Protein AF-0000000074579016 (afdb_homodimer)

Radius of gyration: 21.43 Å; Cα contacts (8 Å, |Δi|>4): 458; chains: 2; bounding box: 44×69×45 Å

Nearest PDB structures (foldseek):
  2hsb-assembly1_A  TM=8.481E-01  e=2.354E-04  Archaeoglobus fulgidus
  3o43-assembly1_A  TM=3.898E-01  e=3.378E+00  synthetic construct
  7o3n-assembly1_B  TM=2.120E-01  e=5.532E+00  Escherichia coli
  2hsb-assembly1_A  TM=8.472E-01  e=2.049E-04  Archaeoglobus fulgidus
  3o43-assembly1_A  TM=3.894E-01  e=4.272E+00  synthetic construct

Foldseek 3Di:
DDDLVCCLQDVVVLVVVLVVCVVVVQKDFAQCLLVCLVVLLVQLVVLLVVLVVVVVVVDQLLVSLLSLLSSLQSLLQSVSSNVRMGGNDLNSSLSVLSVPFAQSPPDPVPHDDPLQGCDSVNSVLNVVSVVSNVCSVDPPPDDDHSVNSVVSSVSSVSSSVSSVVNSVD/DDDLVCCLQDVVVLVVVLVVCVVVVQKDFAQCLLVCLVVLLVQLVVLLVVLVVVVVVPDQLLVSLLSLLSSLQSLLQSVSSNVRMGGNDLNSSLSVLSVPFAQSPPDPVPHDDPLQGCDSVNSVLNVVSVVSNVCSVDPPPDDDHSVNSVVSSVSSVSSSVSSVVNSVD

Structure (mmCIF, N/CA/C/O backbone):
data_AF-0000000074579016-model_v1
#
loop_
_entity.id
_entity.type
_entity.pdbx_description
1 polymer 'HEPN domain-containing protein'
#
loop_
_atom_site.group_PDB
_atom_site.id
_atom_site.type_symbol
_atom_site.label_atom_id
_atom_site.label_alt_id
_atom_site.label_comp_id
_atom_site.label_asym_id
_atom_site.label_entity_id
_atom_site.label_seq_id
_atom_site.pdbx_PDB_ins_code
_atom_site.Cartn_x
_atom_site.Cartn_y
_atom_site.Cartn_z
_atom_site.occupancy
_atom_site.B_iso_or_equiv
_atom_site.auth_seq_id
_atom_site.auth_comp_id
_atom_site.auth_asym_id
_atom_site.auth_atom_id
_atom_site.pdbx_PDB_model_num
ATOM 1 N N . MET A 1 1 ? 5.43 -0.173 -15.016 1 78.81 1 MET A N 1
ATOM 2 C CA . MET A 1 1 ? 4.676 -1.423 -14.945 1 78.81 1 MET A CA 1
ATOM 3 C C . MET A 1 1 ? 5.484 -2.578 -15.531 1 78.81 1 MET A C 1
ATOM 5 O O . MET A 1 1 ? 6.211 -2.4 -16.5 1 78.81 1 MET A O 1
ATOM 9 N N . LEU A 1 2 ? 5.402 -3.668 -14.805 1 87.81 2 LEU A N 1
ATOM 10 C CA . LEU A 1 2 ? 6.133 -4.855 -15.234 1 87.81 2 LEU A CA 1
ATOM 11 C C . LEU A 1 2 ? 5.656 -5.316 -16.609 1 87.81 2 LEU A C 1
ATOM 13 O O . LEU A 1 2 ? 4.453 -5.457 -16.844 1 87.81 2 LEU A O 1
ATOM 17 N N . ASN A 1 3 ? 6.555 -5.457 -17.531 1 91.88 3 ASN A N 1
ATOM 18 C CA . ASN A 1 3 ? 6.219 -5.938 -18.859 1 91.88 3 ASN A CA 1
ATOM 19 C C . ASN A 1 3 ? 6.117 -7.461 -18.906 1 91.88 3 ASN A C 1
ATOM 21 O O . ASN A 1 3 ? 7.09 -8.148 -19.219 1 91.88 3 ASN A O 1
ATOM 25 N N . VAL A 1 4 ? 4.988 -7.977 -18.812 1 95 4 VAL A N 1
ATOM 26 C CA . VAL A 1 4 ? 4.746 -9.406 -18.688 1 95 4 VAL A CA 1
ATOM 27 C C . VAL A 1 4 ? 5.133 -10.117 -19.984 1 95 4 VAL A C 1
ATOM 29 O O . VAL A 1 4 ? 5.824 -11.133 -19.969 1 95 4 VAL A O 1
ATOM 32 N N . GLU A 1 5 ? 4.684 -9.539 -21.125 1 94.69 5 GLU A N 1
ATOM 33 C CA . GLU A 1 5 ? 4.93 -10.156 -22.422 1 94.69 5 GLU A CA 1
ATOM 34 C C . GLU A 1 5 ? 6.418 -10.414 -22.641 1 94.69 5 GLU A C 1
ATOM 36 O O . GLU A 1 5 ? 6.805 -11.492 -23.094 1 94.69 5 GLU A O 1
ATOM 41 N N . GLU A 1 6 ? 7.203 -9.531 -22.297 1 95.44 6 GLU A N 1
ATOM 42 C CA . GLU A 1 6 ? 8.648 -9.633 -22.5 1 95.44 6 GLU A CA 1
ATOM 43 C C . GLU A 1 6 ? 9.242 -10.758 -21.656 1 95.44 6 GLU A C 1
ATOM 45 O O . GLU A 1 6 ? 10.125 -11.484 -22.125 1 95.44 6 GLU A O 1
ATOM 50 N N . TYR A 1 7 ? 8.75 -10.938 -20.516 1 96.25 7 TYR A N 1
ATOM 51 C CA . TYR A 1 7 ? 9.336 -11.922 -19.609 1 96.25 7 TYR A CA 1
ATOM 52 C C . TYR A 1 7 ? 8.852 -13.328 -19.938 1 96.25 7 TYR A C 1
ATOM 54 O O . TYR A 1 7 ? 9.469 -14.32 -19.547 1 96.25 7 TYR A O 1
ATOM 62 N N . PHE A 1 8 ? 7.758 -13.438 -20.656 1 95 8 PHE A N 1
ATOM 63 C CA . PHE A 1 8 ? 7.293 -14.742 -21.109 1 95 8 PHE A CA 1
ATOM 64 C C . PHE A 1 8 ? 8.008 -15.148 -22.406 1 95 8 PHE A C 1
ATOM 66 O O . PHE A 1 8 ? 8.07 -16.328 -22.734 1 95 8 PHE A O 1
ATOM 73 N N . LYS A 1 9 ? 8.609 -14.195 -23.094 1 94.38 9 LYS A N 1
ATOM 74 C CA . LYS A 1 9 ? 9.18 -14.484 -24.406 1 94.38 9 LYS A CA 1
ATOM 75 C C . LYS A 1 9 ? 10.703 -14.539 -24.344 1 94.38 9 LYS A C 1
ATOM 77 O O . LYS A 1 9 ? 11.344 -15.148 -25.219 1 94.38 9 LYS A O 1
ATOM 82 N N . ASN A 1 10 ? 11.266 -13.867 -23.438 1 95.62 10 ASN A N 1
ATOM 83 C CA . ASN A 1 10 ? 12.711 -13.703 -23.375 1 95.62 10 ASN A CA 1
ATOM 84 C C . ASN A 1 10 ? 13.297 -14.281 -22.094 1 95.62 10 ASN A C 1
ATOM 86 O O . ASN A 1 10 ? 13.391 -13.586 -21.078 1 95.62 10 ASN A O 1
ATOM 90 N N . LYS A 1 11 ? 13.875 -15.406 -22.281 1 95.06 11 LYS A N 1
ATOM 91 C CA . LYS A 1 11 ? 14.406 -16.125 -21.125 1 95.06 11 LYS A CA 1
ATOM 92 C C . LYS A 1 11 ? 15.57 -15.359 -20.484 1 95.06 11 LYS A C 1
ATOM 94 O O . LYS A 1 11 ? 15.688 -15.305 -19.266 1 95.06 11 LYS A O 1
ATOM 99 N N . GLU A 1 12 ? 16.375 -14.82 -21.234 1 96.31 12 GLU A N 1
ATOM 100 C CA . GLU A 1 12 ? 17.531 -14.086 -20.734 1 96.31 12 GLU A CA 1
ATOM 101 C C . GLU A 1 12 ? 17.109 -12.875 -19.906 1 96.31 12 GLU A C 1
ATOM 103 O O . GLU A 1 12 ? 17.688 -12.586 -18.875 1 96.31 12 GLU A O 1
ATOM 108 N N . LYS A 1 13 ? 16.141 -12.25 -20.422 1 96.88 13 LYS A N 1
ATOM 109 C CA . LYS A 1 13 ? 15.609 -11.102 -19.688 1 96.88 13 LYS A CA 1
ATOM 110 C C . LYS A 1 13 ? 15.008 -11.531 -18.359 1 96.88 13 LYS A C 1
ATOM 112 O O . LYS A 1 13 ? 15.203 -10.867 -17.328 1 96.88 13 LYS A O 1
ATOM 117 N N . LEU A 1 14 ? 14.25 -12.57 -18.391 1 97.44 14 LEU A N 1
ATOM 118 C CA . LEU A 1 14 ? 13.656 -13.109 -17.172 1 97.44 14 LEU A CA 1
ATOM 119 C C . LEU A 1 14 ? 14.734 -13.461 -16.156 1 97.44 14 LEU A C 1
ATOM 121 O O . LEU A 1 14 ? 14.625 -13.086 -14.977 1 97.44 14 LEU A O 1
ATOM 125 N N . GLU A 1 15 ? 15.789 -14.133 -16.594 1 97.38 15 GLU A N 1
ATOM 126 C CA . GLU A 1 15 ? 16.891 -14.516 -15.719 1 97.38 15 GLU A CA 1
ATOM 127 C C . GLU A 1 15 ? 17.594 -13.297 -15.148 1 97.38 15 GLU A C 1
ATOM 129 O O . GLU A 1 15 ? 17.984 -13.281 -13.977 1 97.38 15 GLU A O 1
ATOM 134 N N . GLY A 1 16 ? 17.75 -12.367 -16 1 98.06 16 GLY A N 1
ATOM 135 C CA . GLY A 1 16 ? 18.359 -11.133 -15.539 1 98.06 16 GLY A CA 1
ATOM 136 C C . GLY A 1 16 ? 17.547 -10.438 -14.453 1 98.06 16 GLY A C 1
ATOM 137 O O . GLY A 1 16 ? 18.109 -9.977 -13.461 1 98.06 16 GLY A O 1
ATOM 138 N N . ALA A 1 17 ? 16.25 -10.328 -14.672 1 97.88 17 ALA A N 1
ATOM 139 C CA . ALA A 1 17 ? 15.367 -9.719 -13.68 1 97.88 17 ALA A CA 1
ATOM 140 C C . ALA A 1 17 ? 15.391 -10.5 -12.367 1 97.88 17 ALA A C 1
ATOM 142 O O . ALA A 1 17 ? 15.438 -9.906 -11.289 1 97.88 17 ALA A O 1
ATOM 143 N N . TYR A 1 18 ? 15.359 -11.789 -12.508 1 98.06 18 TYR A N 1
ATOM 144 C CA . TYR A 1 18 ? 15.422 -12.641 -11.328 1 98.06 18 TYR A CA 1
ATOM 145 C C . TYR A 1 18 ? 16.719 -12.406 -10.555 1 98.06 18 TYR A C 1
ATOM 147 O O . TYR A 1 18 ? 16.688 -12.25 -9.328 1 98.06 18 TYR A O 1
ATOM 155 N N . ASP A 1 19 ? 17.797 -12.359 -11.203 1 98.38 19 ASP A N 1
ATOM 156 C CA . ASP A 1 19 ? 19.094 -12.141 -10.594 1 98.38 19 ASP A CA 1
ATOM 157 C C . ASP A 1 19 ? 19.156 -10.773 -9.906 1 98.38 19 ASP A C 1
ATOM 159 O O . ASP A 1 19 ? 19.734 -10.641 -8.82 1 98.38 19 ASP A O 1
ATOM 163 N N . PHE A 1 20 ? 18.609 -9.859 -10.57 1 98.38 20 PHE A N 1
ATOM 164 C CA . PHE A 1 20 ? 18.578 -8.516 -10 1 98.38 20 PHE A CA 1
ATOM 165 C C . PHE A 1 20 ? 17.859 -8.523 -8.656 1 98.38 20 PHE A C 1
ATOM 167 O O . PHE A 1 20 ? 18.359 -7.992 -7.672 1 98.38 20 PHE A O 1
ATOM 174 N N . HIS A 1 21 ? 16.672 -9.148 -8.594 1 98.31 21 HIS A N 1
ATOM 175 C CA . HIS A 1 21 ? 15.875 -9.141 -7.375 1 98.31 21 HIS A CA 1
ATOM 176 C C . HIS A 1 21 ? 16.516 -10 -6.289 1 98.31 21 HIS A C 1
ATOM 178 O O . HIS A 1 21 ? 16.359 -9.719 -5.098 1 98.31 21 HIS A O 1
ATOM 184 N N . THR A 1 22 ? 17.266 -10.992 -6.711 1 98.12 22 THR A N 1
ATOM 185 C CA . THR A 1 22 ? 18.016 -11.789 -5.746 1 98.12 22 THR A CA 1
ATOM 186 C C . THR A 1 22 ? 19.188 -10.984 -5.176 1 98.12 22 THR A C 1
ATOM 188 O O . THR A 1 22 ? 19.422 -11 -3.969 1 98.12 22 THR A O 1
ATOM 191 N N . TYR A 1 23 ? 19.812 -10.258 -6.055 1 98.12 23 TYR A N 1
ATOM 192 C CA . TYR A 1 23 ? 20.938 -9.422 -5.652 1 98.12 23 TYR A CA 1
ATOM 193 C C . TYR A 1 23 ? 20.484 -8.328 -4.688 1 98.12 23 TYR A C 1
ATOM 195 O O . TYR A 1 23 ? 21.156 -8.062 -3.688 1 98.12 23 TYR A O 1
ATOM 203 N N . LYS A 1 24 ? 19.312 -7.773 -4.934 1 97.75 24 LYS A N 1
ATOM 204 C CA . LYS A 1 24 ? 18.781 -6.68 -4.125 1 97.75 24 LYS A CA 1
ATOM 205 C C . LYS A 1 24 ? 18.094 -7.203 -2.867 1 97.75 24 LYS A C 1
ATOM 207 O O . LYS A 1 24 ? 17.531 -6.43 -2.094 1 97.75 24 LYS A O 1
ATOM 212 N N . LYS A 1 25 ? 17.984 -8.516 -2.723 1 97.75 25 LYS A N 1
ATOM 213 C CA . LYS A 1 25 ? 17.406 -9.203 -1.575 1 97.75 25 LYS A CA 1
ATOM 214 C C . LYS A 1 25 ? 15.891 -9 -1.535 1 97.75 25 LYS A C 1
ATOM 216 O O . LYS A 1 25 ? 15.273 -9.086 -0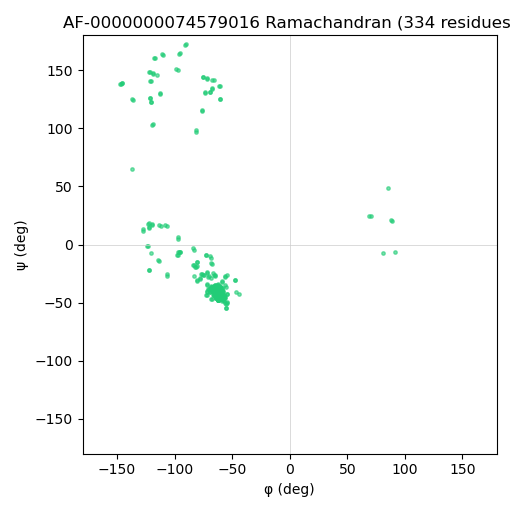.471 1 97.75 25 LYS A O 1
ATOM 221 N N . ASN A 1 26 ? 15.336 -8.727 -2.684 1 98.25 26 ASN A N 1
ATOM 222 C CA . ASN A 1 26 ? 13.883 -8.727 -2.816 1 98.25 26 ASN A CA 1
ATOM 223 C C . ASN A 1 26 ? 13.32 -10.141 -2.832 1 98.25 26 ASN A C 1
ATOM 225 O O . ASN A 1 26 ? 12.148 -10.359 -2.529 1 98.25 26 ASN A O 1
ATOM 229 N N . LEU A 1 27 ? 14.18 -11.07 -3.27 1 98.38 27 LEU A N 1
ATOM 230 C CA . LEU A 1 27 ? 13.93 -12.508 -3.236 1 98.38 27 LEU A CA 1
ATOM 231 C C . LEU A 1 27 ? 15 -13.227 -2.432 1 98.38 27 LEU A C 1
ATOM 233 O O . LEU A 1 27 ? 16.203 -13.078 -2.707 1 98.38 27 LEU A O 1
ATOM 237 N N . GLU A 1 28 ? 14.57 -13.977 -1.487 1 98.38 28 GLU A N 1
ATOM 238 C CA . GLU A 1 28 ? 15.547 -14.648 -0.639 1 98.38 28 GLU A CA 1
ATOM 239 C C . GLU A 1 28 ? 15.047 -16.016 -0.19 1 98.38 28 GLU A C 1
ATOM 241 O O . GLU A 1 28 ? 13.867 -16.172 0.129 1 98.38 28 GLU A O 1
ATOM 246 N N . LYS A 1 29 ? 15.977 -16.984 -0.203 1 97.88 29 LYS A N 1
ATOM 247 C CA . LYS A 1 29 ? 15.656 -18.25 0.445 1 97.88 29 LYS A CA 1
ATOM 248 C C . LYS A 1 29 ? 15.523 -18.094 1.955 1 97.88 29 LYS A C 1
ATOM 250 O O . LYS A 1 29 ? 16.312 -17.359 2.572 1 97.88 29 LYS A O 1
ATOM 255 N N . GLU A 1 30 ? 14.555 -18.641 2.438 1 97.38 30 GLU A N 1
ATOM 256 C CA . GLU A 1 30 ? 14.289 -18.5 3.867 1 97.38 30 GLU A CA 1
ATOM 257 C C . GLU A 1 30 ? 13.875 -19.844 4.473 1 97.38 30 GLU A C 1
ATOM 259 O O . GLU A 1 30 ? 12.93 -20.484 4 1 97.38 30 GLU A O 1
ATOM 264 N N . ARG A 1 31 ? 14.531 -20.359 5.531 1 95 31 ARG A N 1
ATOM 265 C CA . ARG A 1 31 ? 14.438 -21.703 6.117 1 95 31 ARG A CA 1
ATOM 266 C C . ARG A 1 31 ? 13 -22.031 6.504 1 95 31 ARG A C 1
ATOM 268 O O . ARG A 1 31 ? 12.555 -23.172 6.344 1 95 31 ARG A O 1
ATOM 275 N N . HIS A 1 32 ? 12.266 -21.031 6.945 1 96.5 32 HIS A N 1
ATOM 276 C CA . HIS A 1 32 ? 10.922 -21.297 7.438 1 96.5 32 HIS A CA 1
ATOM 277 C C . HIS A 1 32 ? 9.867 -20.781 6.461 1 96.5 32 HIS A C 1
ATOM 279 O O . HIS A 1 32 ? 8.703 -20.609 6.828 1 96.5 32 HIS A O 1
ATOM 285 N N . ALA A 1 33 ? 10.273 -20.516 5.273 1 97.5 33 ALA A N 1
ATOM 286 C CA . ALA A 1 33 ? 9.359 -19.938 4.289 1 97.5 33 ALA A CA 1
ATOM 287 C C . ALA A 1 33 ? 8.172 -20.859 4.031 1 97.5 33 ALA A C 1
ATOM 289 O O . ALA A 1 33 ? 7.035 -20.391 3.91 1 97.5 33 ALA A O 1
ATOM 290 N N . LYS A 1 34 ? 8.367 -22.141 3.977 1 97.69 34 LYS A N 1
ATOM 291 C CA . LYS A 1 34 ? 7.328 -23.094 3.617 1 97.69 34 LYS A CA 1
ATOM 292 C C . LYS A 1 34 ? 6.211 -23.109 4.66 1 97.69 34 LYS A C 1
ATOM 294 O O . LYS A 1 34 ? 5.07 -23.453 4.352 1 97.69 34 LYS A O 1
ATOM 299 N N . SER A 1 35 ? 6.566 -22.75 5.867 1 97.19 35 SER A N 1
ATOM 300 C CA . SER A 1 35 ? 5.566 -22.703 6.926 1 97.19 35 SER A CA 1
ATOM 301 C C . SER A 1 35 ? 4.574 -21.562 6.695 1 97.19 35 SER A C 1
ATOM 303 O O . SER A 1 35 ? 3.514 -21.531 7.324 1 97.19 35 SER A O 1
ATOM 305 N N . LEU A 1 36 ? 4.832 -20.656 5.742 1 98.06 36 LEU A N 1
ATOM 306 C CA . LEU A 1 36 ? 4.008 -19.469 5.496 1 98.06 36 LEU A CA 1
ATOM 307 C C . LEU A 1 36 ? 3.023 -19.719 4.359 1 98.06 36 LEU A C 1
ATOM 309 O O . LEU A 1 36 ? 2.158 -18.891 4.086 1 98.06 36 LEU A O 1
ATOM 313 N N . VAL A 1 37 ? 3.115 -20.844 3.697 1 98.69 37 VAL A N 1
ATOM 314 C CA . VAL A 1 37 ? 2.305 -21.125 2.518 1 98.69 37 VAL A CA 1
ATOM 315 C C . VAL A 1 37 ? 0.825 -20.969 2.859 1 98.69 37 VAL A C 1
ATOM 317 O O . VAL A 1 37 ? 0.13 -20.141 2.26 1 98.69 37 VAL A O 1
ATOM 320 N N . TYR A 1 38 ? 0.38 -21.656 3.852 1 98.38 38 TYR A N 1
ATOM 321 C CA . TYR A 1 38 ? -1.043 -21.641 4.172 1 98.38 38 TYR A CA 1
ATOM 322 C C . TYR A 1 38 ? -1.424 -20.359 4.902 1 98.38 38 TYR A C 1
ATOM 324 O O . TYR A 1 38 ? -2.561 -19.891 4.801 1 98.38 38 TYR A O 1
ATOM 332 N N . ALA A 1 39 ? -0.463 -19.781 5.656 1 98.31 39 ALA A N 1
ATOM 333 C CA . ALA A 1 39 ? -0.721 -18.469 6.266 1 98.31 39 ALA A CA 1
ATOM 334 C C . ALA A 1 39 ? -1.021 -17.422 5.203 1 98.31 39 ALA A C 1
ATOM 336 O O . ALA A 1 39 ? -1.954 -16.625 5.352 1 98.31 39 ALA A O 1
ATOM 337 N N . HIS A 1 40 ? -0.269 -17.453 4.105 1 98.75 40 HIS A N 1
ATOM 338 C CA . HIS A 1 40 ? -0.507 -16.531 3.006 1 98.75 40 HIS A CA 1
ATOM 339 C C . HIS A 1 40 ? -1.816 -16.844 2.291 1 98.75 40 HIS A C 1
ATOM 341 O O . HIS A 1 40 ? -2.559 -15.938 1.913 1 98.75 40 HIS A O 1
ATOM 347 N N . LEU A 1 41 ? -2.078 -18.109 2.096 1 98.69 41 LEU A N 1
ATOM 348 C CA . LEU A 1 41 ? -3.336 -18.484 1.462 1 98.69 41 LEU A CA 1
ATOM 349 C C . LEU A 1 41 ? -4.523 -18.047 2.307 1 98.69 41 LEU A C 1
ATOM 351 O O . LEU A 1 41 ? -5.52 -17.547 1.774 1 98.69 41 LEU A O 1
ATOM 355 N N . ASP A 1 42 ? -4.43 -18.219 3.609 1 98.38 42 ASP A N 1
ATOM 356 C CA . ASP A 1 42 ? -5.484 -17.781 4.52 1 98.38 42 ASP A CA 1
ATOM 357 C C . ASP A 1 42 ? -5.676 -16.266 4.457 1 98.38 42 ASP A C 1
ATOM 359 O O . ASP A 1 42 ? -6.805 -15.773 4.504 1 98.38 42 ASP A O 1
ATOM 363 N N . LYS A 1 43 ? -4.574 -15.562 4.398 1 98.25 43 LYS A N 1
ATOM 364 C CA . LYS A 1 43 ? -4.66 -14.109 4.277 1 98.25 43 LYS A CA 1
ATOM 365 C C . LYS A 1 43 ? -5.32 -13.703 2.963 1 98.25 43 LYS A C 1
ATOM 367 O O . LYS A 1 43 ? -6.07 -12.727 2.914 1 98.25 43 LYS A O 1
ATOM 372 N N . ALA A 1 44 ? -4.996 -14.414 1.883 1 98.81 44 ALA A N 1
ATOM 373 C CA . ALA A 1 44 ? -5.656 -14.164 0.604 1 98.81 44 ALA A CA 1
ATOM 374 C C . ALA A 1 44 ? -7.168 -14.336 0.726 1 98.81 44 ALA A C 1
ATOM 376 O O . ALA A 1 44 ? -7.934 -13.484 0.272 1 98.81 44 ALA A O 1
ATOM 377 N N . LYS A 1 45 ? -7.605 -15.391 1.389 1 98.62 45 LYS A N 1
ATOM 378 C CA . LYS A 1 45 ? -9.023 -15.672 1.577 1 98.62 45 LYS A CA 1
ATOM 379 C C . LYS A 1 45 ? -9.664 -14.648 2.51 1 98.62 45 LYS A C 1
ATOM 381 O O . LYS A 1 45 ? -10.812 -14.242 2.303 1 98.62 45 LYS A O 1
ATOM 386 N N . HIS A 1 46 ? -8.922 -14.258 3.521 1 97.81 46 HIS A N 1
ATOM 387 C CA . HIS A 1 46 ? -9.352 -13.188 4.41 1 97.81 46 HIS A CA 1
ATOM 388 C C . HIS A 1 46 ? -9.656 -11.914 3.629 1 97.81 46 HIS A C 1
ATOM 390 O O . HIS A 1 46 ? -10.68 -11.266 3.854 1 97.81 46 HIS A O 1
ATOM 396 N N . ASN A 1 47 ? -8.773 -11.57 2.707 1 98.44 47 ASN A N 1
ATOM 397 C CA . ASN A 1 47 ? -8.945 -10.352 1.914 1 98.44 47 ASN A CA 1
ATOM 398 C C . ASN A 1 47 ? -10.125 -10.477 0.958 1 98.44 47 ASN A C 1
ATOM 400 O O . ASN A 1 47 ? -10.859 -9.508 0.741 1 98.44 47 ASN A O 1
ATOM 404 N N . LEU A 1 48 ? -10.359 -11.656 0.407 1 98.62 48 LEU A N 1
ATOM 405 C CA . LEU A 1 48 ? -11.539 -11.867 -0.431 1 98.62 48 LEU A CA 1
ATOM 406 C C . LEU A 1 48 ? -12.82 -11.711 0.38 1 98.62 48 LEU A C 1
ATOM 408 O O . LEU A 1 48 ? -13.797 -11.141 -0.104 1 98.62 48 LEU A O 1
ATOM 412 N N . ALA A 1 49 ? -12.82 -12.227 1.579 1 97.62 49 ALA A N 1
ATOM 413 C CA . ALA A 1 49 ? -13.984 -12.102 2.457 1 97.62 49 ALA A CA 1
ATOM 414 C C . ALA A 1 49 ? -14.258 -10.633 2.795 1 97.62 49 ALA A C 1
ATOM 416 O O . ALA A 1 49 ? -15.406 -10.203 2.822 1 97.62 49 ALA A O 1
ATOM 417 N N . PHE A 1 50 ? -13.203 -9.945 3.062 1 97 50 PHE A N 1
ATOM 418 C CA . PHE A 1 50 ? -13.328 -8.508 3.289 1 97 50 PHE A CA 1
ATOM 419 C C . PHE A 1 50 ? -13.992 -7.828 2.102 1 97 50 PHE A C 1
ATOM 421 O O . PHE A 1 50 ? -14.93 -7.039 2.275 1 97 50 PHE A O 1
ATOM 428 N N . VAL A 1 51 ? -13.508 -8.078 0.899 1 97.56 51 VAL A N 1
ATOM 429 C CA . VAL A 1 51 ? -14.039 -7.43 -0.297 1 97.56 51 VAL A CA 1
ATOM 430 C C . VAL A 1 51 ? -15.516 -7.789 -0.468 1 97.56 51 VAL A C 1
ATOM 432 O O . VAL A 1 51 ? -16.328 -6.934 -0.825 1 97.56 51 VAL A O 1
ATOM 435 N N . ASN A 1 52 ? -15.867 -9.055 -0.209 1 96.25 52 ASN A N 1
ATOM 436 C CA . ASN A 1 52 ? -17.266 -9.469 -0.285 1 96.25 52 ASN A CA 1
ATOM 437 C C . ASN A 1 52 ? -18.141 -8.641 0.642 1 96.25 52 ASN A C 1
ATOM 439 O O . ASN A 1 52 ? -19.234 -8.211 0.25 1 96.25 52 ASN A O 1
ATOM 443 N N . GLN A 1 53 ? -17.672 -8.438 1.801 1 95.06 53 GLN A N 1
ATOM 444 C CA . GLN A 1 53 ? -18.406 -7.617 2.76 1 95.06 53 GLN A CA 1
ATOM 445 C C . GLN A 1 53 ? -18.5 -6.172 2.285 1 95.06 53 GLN A C 1
ATOM 447 O O . GLN A 1 53 ? -19.547 -5.543 2.4 1 95.06 53 GLN A O 1
ATOM 452 N N . ASN A 1 54 ? -17.422 -5.652 1.786 1 95.06 54 ASN A N 1
ATOM 453 C CA . ASN A 1 54 ? -17.359 -4.254 1.366 1 95.06 54 ASN A CA 1
ATOM 454 C C . ASN A 1 54 ? -18.297 -3.988 0.186 1 95.06 54 ASN A C 1
ATOM 456 O O . ASN A 1 54 ? -18.938 -2.941 0.122 1 95.06 54 ASN A O 1
ATOM 460 N N . ILE A 1 55 ? -18.344 -4.879 -0.732 1 93.75 55 ILE A N 1
ATOM 461 C CA . ILE A 1 55 ? -19.219 -4.746 -1.899 1 93.75 55 ILE A CA 1
ATOM 462 C C . ILE A 1 55 ? -20.672 -4.684 -1.456 1 93.75 55 ILE A C 1
ATOM 464 O O . ILE A 1 55 ? -21.469 -3.906 -2.002 1 93.75 55 ILE A O 1
ATOM 468 N N . LYS A 1 56 ? -21.062 -5.406 -0.511 1 89.62 56 LYS A N 1
ATOM 469 C CA . LYS A 1 56 ? -22.422 -5.465 -0.02 1 89.62 56 LYS A CA 1
ATOM 470 C C . LYS A 1 56 ? -22.859 -4.133 0.594 1 89.62 56 LYS A C 1
ATOM 472 O O . LYS A 1 56 ? -24.031 -3.775 0.556 1 89.62 56 LYS A O 1
ATOM 477 N N . SER A 1 57 ? -21.891 -3.449 1.049 1 85 57 SER A N 1
ATOM 478 C CA . SER A 1 57 ? -22.203 -2.158 1.658 1 85 57 SER A CA 1
ATOM 479 C C . SER A 1 57 ? -22.406 -1.083 0.598 1 85 57 SER A C 1
ATOM 481 O O . SER A 1 57 ? -23.016 -0.041 0.874 1 85 57 SER A O 1
ATOM 483 N N . GLY A 1 58 ? -21.922 -1.36 -0.595 1 78.06 58 GLY A N 1
ATOM 484 C CA . GLY A 1 58 ? -22.234 -0.57 -1.772 1 78.06 58 GLY A CA 1
ATOM 485 C C . GLY A 1 58 ? -21.406 0.694 -1.889 1 78.06 58 GLY A C 1
ATOM 486 O O . GLY A 1 58 ? -21.547 1.446 -2.855 1 78.06 58 GLY A O 1
ATOM 487 N N . ASN A 1 59 ? -20.656 0.995 -0.896 1 85.31 59 ASN A N 1
ATOM 488 C CA . ASN A 1 59 ? -19.844 2.201 -0.905 1 85.31 59 ASN A CA 1
ATOM 489 C C . ASN A 1 59 ? -18.344 1.865 -0.893 1 85.31 59 ASN A C 1
ATOM 491 O O . ASN A 1 59 ? -17.969 0.694 -0.816 1 85.31 59 ASN A O 1
ATOM 495 N N . PHE A 1 60 ? -17.422 2.621 -1.543 1 94.94 60 PHE A N 1
ATOM 496 C CA . PHE A 1 60 ? -15.977 2.625 -1.412 1 94.94 60 PHE A CA 1
ATOM 497 C C . PHE A 1 60 ? -15.352 1.551 -2.293 1 94.94 60 PHE A C 1
ATOM 499 O O . PHE A 1 60 ? -14.555 0.74 -1.82 1 94.94 60 PHE A O 1
ATOM 506 N N . GLN A 1 61 ? -15.719 1.469 -3.523 1 96.25 61 GLN A N 1
ATOM 507 C CA . GLN A 1 61 ? -15.25 0.5 -4.508 1 96.25 61 GLN A CA 1
ATOM 508 C C . GLN A 1 61 ? -13.727 0.516 -4.613 1 96.25 61 GLN A C 1
ATOM 510 O O . GLN A 1 61 ? -13.109 -0.506 -4.922 1 96.25 61 GLN A O 1
ATOM 515 N N . ASP A 1 62 ? -13.172 1.646 -4.289 1 97.31 62 ASP A N 1
ATOM 516 C CA . ASP A 1 62 ? -11.719 1.751 -4.324 1 97.31 62 ASP A CA 1
ATOM 517 C C . ASP A 1 62 ? -11.07 0.772 -3.344 1 97.31 62 ASP A C 1
ATOM 519 O O . ASP A 1 62 ? -10.117 0.079 -3.688 1 97.31 62 ASP A O 1
ATOM 523 N N . TRP A 1 63 ? -11.703 0.634 -2.207 1 97.62 63 TRP A N 1
ATOM 524 C CA . TRP A 1 63 ? -11.117 -0.235 -1.19 1 97.62 63 TRP A CA 1
ATOM 525 C C . TRP A 1 63 ? -11.352 -1.703 -1.527 1 97.62 63 TRP A C 1
ATOM 527 O O . TRP A 1 63 ? -10.578 -2.572 -1.124 1 97.62 63 TRP A O 1
ATOM 537 N N . SER A 1 64 ? -12.43 -1.979 -2.297 1 98.12 64 SER A N 1
ATOM 538 C CA . SER A 1 64 ? -12.594 -3.334 -2.812 1 98.12 64 SER A CA 1
ATOM 539 C C . SER A 1 64 ? -11.469 -3.701 -3.775 1 98.12 64 SER A C 1
ATOM 541 O O . SER A 1 64 ? -10.938 -4.812 -3.723 1 98.12 64 SER A O 1
ATOM 543 N N . ILE A 1 65 ? -11.086 -2.746 -4.574 1 98.5 65 ILE A N 1
ATOM 544 C CA . ILE A 1 65 ? -10.008 -2.979 -5.535 1 98.5 65 ILE A CA 1
ATOM 545 C C . ILE A 1 65 ? -8.703 -3.225 -4.789 1 98.5 65 ILE A C 1
ATOM 547 O O . ILE A 1 65 ? -7.961 -4.156 -5.117 1 98.5 65 ILE A O 1
ATOM 551 N N . VAL A 1 66 ? -8.43 -2.426 -3.762 1 98.62 66 VAL A N 1
ATOM 552 C CA . VAL A 1 66 ? -7.219 -2.596 -2.963 1 98.62 66 VAL A CA 1
ATOM 553 C C . VAL A 1 66 ? -7.219 -3.975 -2.307 1 98.62 66 VAL A C 1
ATOM 555 O O . VAL A 1 66 ? -6.215 -4.691 -2.35 1 98.62 66 VAL A O 1
ATOM 558 N N . GLY A 1 67 ? -8.367 -4.324 -1.757 1 98.62 67 GLY A N 1
ATOM 559 C CA . GLY A 1 67 ? -8.492 -5.633 -1.133 1 98.62 67 GLY A CA 1
ATOM 560 C C . GLY A 1 67 ? -8.273 -6.777 -2.1 1 98.62 67 GLY A C 1
ATOM 561 O O . GLY A 1 67 ? -7.637 -7.777 -1.752 1 98.62 67 GLY A O 1
ATOM 562 N N . LEU A 1 68 ? -8.828 -6.625 -3.314 1 98.88 68 LEU A N 1
ATOM 563 C CA . LEU A 1 68 ? -8.672 -7.664 -4.328 1 98.88 68 LEU A CA 1
ATOM 564 C C . LEU A 1 68 ? -7.199 -7.84 -4.695 1 98.88 68 LEU A C 1
ATOM 566 O O . LEU A 1 68 ? -6.723 -8.969 -4.828 1 98.88 68 LEU A O 1
ATOM 570 N N . TYR A 1 69 ? -6.496 -6.809 -4.793 1 98.88 69 TYR A N 1
ATOM 571 C CA . TYR A 1 69 ? -5.086 -6.918 -5.148 1 98.88 69 TYR A CA 1
ATOM 572 C C . TYR A 1 69 ? -4.309 -7.664 -4.07 1 98.88 69 TYR A C 1
ATOM 574 O O . TYR A 1 69 ? -3.508 -8.555 -4.375 1 98.88 69 TYR A O 1
ATOM 582 N N . TYR A 1 70 ? -4.59 -7.289 -2.85 1 98.81 70 TYR A N 1
ATOM 583 C CA . TYR A 1 70 ? -3.805 -7.91 -1.786 1 98.81 70 TYR A CA 1
ATOM 584 C C . TYR A 1 70 ? -4.199 -9.367 -1.599 1 98.81 70 TYR A C 1
ATOM 586 O O . TYR A 1 70 ? -3.398 -10.18 -1.12 1 98.81 70 TYR A O 1
ATOM 594 N N . ALA A 1 71 ? -5.453 -9.727 -2.004 1 98.94 71 ALA A N 1
ATOM 595 C CA . ALA A 1 71 ? -5.801 -11.141 -2.057 1 98.94 71 ALA A CA 1
ATOM 596 C C . ALA A 1 71 ? -4.93 -11.883 -3.064 1 98.94 71 ALA A C 1
ATOM 598 O O . ALA A 1 71 ? -4.312 -12.898 -2.73 1 98.94 71 ALA A O 1
ATOM 599 N N . VAL A 1 72 ? -4.82 -11.305 -4.234 1 98.94 72 VAL A N 1
ATOM 600 C CA . VAL A 1 72 ? -4.047 -11.914 -5.316 1 98.94 72 VAL A CA 1
ATOM 601 C C . VAL A 1 72 ? -2.562 -11.914 -4.953 1 98.94 72 VAL A C 1
ATOM 603 O O . VAL A 1 72 ? -1.863 -12.906 -5.176 1 98.94 72 VAL A O 1
ATOM 606 N N . TYR A 1 73 ? -2.074 -10.891 -4.348 1 98.94 73 TYR A N 1
ATOM 607 C CA . TYR A 1 73 ? -0.673 -10.766 -3.965 1 98.94 73 TYR A CA 1
ATOM 608 C C . TYR A 1 73 ? -0.29 -11.82 -2.936 1 98.94 73 TYR A C 1
ATOM 610 O O . TYR A 1 73 ? 0.74 -12.484 -3.07 1 98.94 73 TYR A O 1
ATOM 618 N N . HIS A 1 74 ? -1.151 -11.969 -1.93 1 98.94 74 HIS A N 1
ATOM 619 C CA . HIS A 1 74 ? -0.852 -12.961 -0.899 1 98.94 74 HIS A CA 1
ATOM 620 C C . HIS A 1 74 ? -0.923 -14.375 -1.459 1 98.94 74 HIS A C 1
ATOM 622 O O . HIS A 1 74 ? -0.162 -15.25 -1.041 1 98.94 74 HIS A O 1
ATOM 628 N N . ALA A 1 75 ? -1.869 -14.602 -2.379 1 98.94 75 ALA A N 1
ATOM 629 C CA . ALA A 1 75 ? -1.858 -15.898 -3.053 1 98.94 75 ALA A CA 1
ATOM 630 C C . ALA A 1 75 ? -0.536 -16.125 -3.781 1 98.94 75 ALA A C 1
ATOM 632 O O . ALA A 1 75 ? 0.048 -17.203 -3.693 1 98.94 75 ALA A O 1
ATOM 633 N N . ALA A 1 76 ? -0.029 -15.109 -4.465 1 98.88 76 ALA A N 1
ATOM 634 C CA . ALA A 1 76 ? 1.255 -15.203 -5.156 1 98.88 76 ALA A CA 1
ATOM 635 C C . ALA A 1 76 ? 2.389 -15.469 -4.172 1 98.88 76 ALA A C 1
ATOM 637 O O . ALA A 1 76 ? 3.279 -16.281 -4.445 1 98.88 76 ALA A O 1
ATOM 638 N N . LEU A 1 77 ? 2.355 -14.812 -3.027 1 98.81 77 LEU A N 1
ATOM 639 C CA . LEU A 1 77 ? 3.379 -15.008 -2.008 1 98.81 77 LEU A CA 1
ATOM 640 C C . LEU A 1 77 ? 3.369 -16.453 -1.498 1 98.81 77 LEU A C 1
ATOM 642 O O . LEU A 1 77 ? 4.418 -17 -1.158 1 98.81 77 LEU A O 1
ATOM 646 N N . ALA A 1 78 ? 2.164 -17.047 -1.43 1 98.81 78 ALA A N 1
ATOM 647 C CA . ALA A 1 78 ? 2.072 -18.453 -1.028 1 98.81 78 ALA A CA 1
ATOM 648 C C . ALA A 1 78 ? 2.883 -19.344 -1.965 1 98.81 78 ALA A C 1
ATOM 650 O O . ALA A 1 78 ? 3.572 -20.266 -1.515 1 98.81 78 ALA A O 1
ATOM 651 N N . LEU A 1 79 ? 2.84 -19.062 -3.254 1 98.62 79 LEU A N 1
ATOM 652 C CA . LEU A 1 79 ? 3.596 -19.844 -4.227 1 98.62 79 LEU A CA 1
ATOM 653 C C . LEU A 1 79 ? 5.094 -19.641 -4.051 1 98.62 79 LEU A C 1
ATOM 655 O O . LEU A 1 79 ? 5.883 -20.562 -4.199 1 98.62 79 LEU A O 1
ATOM 659 N N . VAL A 1 80 ? 5.492 -18.422 -3.758 1 98.75 80 VAL A N 1
ATOM 660 C CA . VAL A 1 80 ? 6.895 -18.125 -3.486 1 98.75 80 VAL A CA 1
ATOM 661 C C . VAL A 1 80 ? 7.363 -18.922 -2.273 1 98.75 80 VAL A C 1
ATOM 663 O O . VAL A 1 80 ? 8.406 -19.578 -2.316 1 98.75 80 VAL A O 1
ATOM 666 N N . ALA A 1 81 ? 6.547 -18.938 -1.257 1 98.69 81 ALA A N 1
ATOM 667 C CA . ALA A 1 81 ? 6.863 -19.641 -0.018 1 98.69 81 ALA A CA 1
ATOM 668 C C . ALA A 1 81 ? 6.953 -21.156 -0.251 1 98.69 81 ALA A C 1
ATOM 670 O O . ALA A 1 81 ? 7.785 -21.828 0.353 1 98.69 81 ALA A O 1
ATOM 671 N N . LYS A 1 82 ? 6.078 -21.656 -1.084 1 98.12 82 LYS A N 1
ATOM 672 C CA . LYS A 1 82 ? 6.059 -23.078 -1.368 1 98.12 82 LYS A CA 1
ATOM 673 C C . LYS A 1 82 ? 7.414 -23.562 -1.867 1 98.12 82 LYS A C 1
ATOM 675 O O . LYS A 1 82 ? 7.809 -24.703 -1.61 1 98.12 82 LYS A O 1
ATOM 680 N N . LYS A 1 83 ? 8.164 -22.688 -2.479 1 97.62 83 LYS A N 1
ATOM 681 C CA . LYS A 1 83 ? 9.477 -23.047 -3.012 1 97.62 83 LYS A CA 1
ATOM 682 C C . LYS A 1 83 ? 10.586 -22.672 -2.041 1 97.62 83 LYS A C 1
ATOM 684 O O . LYS A 1 83 ? 11.766 -22.703 -2.396 1 97.62 83 LYS A O 1
ATOM 689 N N . GLY A 1 84 ? 10.203 -22.188 -0.855 1 98.38 84 GLY A N 1
ATOM 690 C CA . GLY A 1 84 ? 11.18 -21.922 0.188 1 98.38 84 GLY A CA 1
ATOM 691 C C . GLY A 1 84 ? 11.758 -20.516 0.126 1 98.38 84 GLY A C 1
ATOM 692 O O . GLY A 1 84 ? 12.852 -20.266 0.625 1 98.38 84 GLY A O 1
ATOM 693 N N . PHE A 1 85 ? 11.062 -19.578 -0.543 1 98.69 85 PHE A N 1
ATOM 694 C CA . PHE A 1 85 ? 11.547 -18.219 -0.689 1 98.69 85 PHE A CA 1
ATOM 695 C C . PHE A 1 85 ? 10.594 -17.234 -0.011 1 98.69 85 PHE A C 1
ATOM 697 O O . PHE A 1 85 ? 9.461 -17.578 0.311 1 98.69 85 PHE A O 1
ATOM 704 N N . ILE A 1 86 ? 11.07 -16.078 0.278 1 98.38 86 ILE A N 1
ATOM 705 C CA . ILE A 1 86 ? 10.266 -14.922 0.626 1 98.38 86 ILE A CA 1
ATOM 706 C C . ILE A 1 86 ? 10.508 -13.805 -0.39 1 98.38 86 ILE A C 1
ATOM 708 O O . ILE A 1 86 ? 11.594 -13.695 -0.958 1 98.38 86 ILE A O 1
ATOM 712 N N . SER A 1 87 ? 9.531 -13.039 -0.641 1 98.44 87 SER A N 1
ATOM 713 C CA . SER A 1 87 ? 9.617 -11.898 -1.548 1 98.44 87 SER A CA 1
ATOM 714 C C . SER A 1 87 ? 9.258 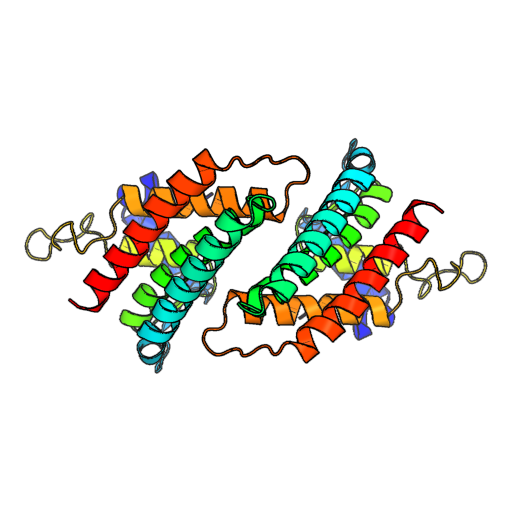-10.602 -0.837 1 98.44 87 SER A C 1
ATOM 716 O O . SER A 1 87 ? 8.328 -10.57 -0.029 1 98.44 87 SER A O 1
ATOM 718 N N . ARG A 1 88 ? 9.945 -9.492 -1.111 1 96.62 88 ARG A N 1
ATOM 719 C CA . ARG A 1 88 ? 9.719 -8.195 -0.481 1 96.62 88 ARG A CA 1
ATOM 720 C C . ARG A 1 88 ? 9.344 -7.145 -1.517 1 96.62 88 ARG A C 1
ATOM 722 O O . ARG A 1 88 ? 9.43 -5.945 -1.248 1 96.62 88 ARG A O 1
ATOM 729 N N . SER A 1 89 ? 8.938 -7.594 -2.705 1 96.94 89 SER A N 1
ATOM 730 C CA . SER A 1 89 ? 8.586 -6.707 -3.812 1 96.94 89 SER A CA 1
ATOM 731 C C . SER A 1 89 ? 7.469 -7.305 -4.664 1 96.94 89 SER A C 1
ATOM 733 O O . SER A 1 89 ? 7.512 -8.484 -5.016 1 96.94 89 SER A O 1
ATOM 735 N N . HIS A 1 90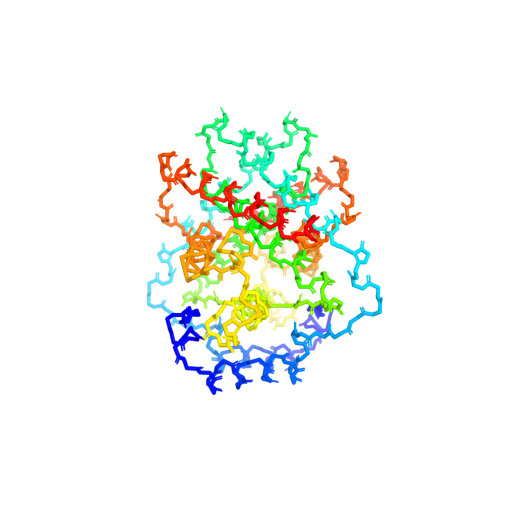 ? 6.527 -6.422 -5.043 1 97.94 90 HIS A N 1
ATOM 736 C CA . HIS A 1 90 ? 5.445 -6.844 -5.922 1 97.94 90 HIS A CA 1
ATOM 737 C C . HIS A 1 90 ? 5.984 -7.34 -7.258 1 97.94 90 HIS A C 1
ATOM 739 O O . HIS A 1 90 ? 5.539 -8.375 -7.766 1 97.94 90 HIS A O 1
ATOM 745 N N . ASN A 1 91 ? 7 -6.637 -7.777 1 97.5 91 ASN A N 1
ATOM 746 C CA . ASN A 1 91 ? 7.582 -7.02 -9.055 1 97.5 91 ASN A CA 1
ATOM 747 C C . ASN A 1 91 ? 8.406 -8.297 -8.938 1 97.5 91 ASN A C 1
ATOM 749 O O . ASN A 1 91 ? 8.32 -9.18 -9.789 1 97.5 91 ASN A O 1
ATOM 753 N N . ALA A 1 92 ? 9.195 -8.406 -7.902 1 98.31 92 ALA A N 1
ATOM 754 C CA . ALA A 1 92 ? 10 -9.609 -7.688 1 98.31 92 ALA A CA 1
ATOM 755 C C . ALA A 1 92 ? 9.117 -10.844 -7.586 1 98.31 92 ALA A C 1
ATOM 757 O O . ALA A 1 92 ? 9.477 -11.914 -8.086 1 98.31 92 ALA A O 1
ATOM 758 N N . THR A 1 93 ? 7.996 -10.664 -6.961 1 98.69 93 THR A N 1
ATOM 759 C CA . THR A 1 93 ? 7.055 -11.766 -6.781 1 98.69 93 THR A CA 1
ATOM 760 C C . THR A 1 93 ? 6.59 -12.305 -8.133 1 98.69 93 THR A C 1
ATOM 762 O O . THR A 1 93 ? 6.629 -13.516 -8.367 1 98.69 93 THR A O 1
ATOM 765 N N . MET A 1 94 ? 6.234 -11.406 -9.039 1 98.12 94 MET A N 1
ATOM 766 C CA . MET A 1 94 ? 5.742 -11.852 -10.336 1 98.12 94 MET A CA 1
ATOM 767 C C . MET A 1 94 ? 6.867 -12.453 -11.164 1 98.12 94 MET A C 1
ATOM 769 O O . MET A 1 94 ? 6.672 -13.461 -11.852 1 98.12 94 MET A O 1
ATOM 773 N N . ILE A 1 95 ? 8.055 -11.898 -11.109 1 98.19 95 ILE A N 1
ATOM 774 C CA . ILE A 1 95 ? 9.219 -12.445 -11.805 1 98.19 95 ILE A CA 1
ATOM 775 C C . ILE A 1 95 ? 9.469 -13.875 -11.344 1 98.19 95 ILE A C 1
ATOM 777 O O . ILE A 1 95 ? 9.727 -14.766 -12.156 1 98.19 95 ILE A O 1
ATOM 781 N N . PHE A 1 96 ? 9.406 -14.094 -10.055 1 98.31 96 PHE A N 1
ATOM 782 C CA . PHE A 1 96 ? 9.586 -15.422 -9.469 1 98.31 96 PHE A CA 1
ATOM 783 C C . PHE A 1 96 ? 8.555 -16.391 -10.023 1 98.31 96 PHE A C 1
ATOM 785 O O . PHE A 1 96 ? 8.898 -17.531 -10.383 1 98.31 96 PHE A O 1
ATOM 792 N N . LEU A 1 97 ? 7.289 -15.977 -10.07 1 98 97 LEU A N 1
ATOM 793 C CA . LEU A 1 97 ? 6.223 -16.859 -10.523 1 98 97 LEU A CA 1
ATOM 794 C C . LEU A 1 97 ? 6.414 -17.219 -12 1 98 97 LEU A C 1
ATOM 796 O O . LEU A 1 97 ? 6.223 -18.375 -12.391 1 98 97 LEU A O 1
ATOM 800 N N . ILE A 1 98 ? 6.762 -16.25 -12.773 1 96.81 98 ILE A N 1
ATOM 801 C CA . ILE A 1 98 ? 6.977 -16.516 -14.188 1 96.81 98 ILE A CA 1
ATOM 802 C C . ILE A 1 98 ? 8.125 -17.5 -14.359 1 96.81 98 ILE A C 1
ATOM 804 O O . ILE A 1 98 ? 8.031 -18.438 -15.156 1 96.81 98 ILE A O 1
ATOM 808 N N . LYS A 1 99 ? 9.117 -17.406 -13.609 1 95.81 99 LYS A N 1
ATOM 809 C CA . LYS A 1 99 ? 10.289 -18.266 -13.734 1 95.81 99 LYS A CA 1
ATOM 810 C C . LYS A 1 99 ? 9.984 -19.688 -13.281 1 95.81 99 LYS A C 1
ATOM 812 O O . LYS A 1 99 ? 10.461 -20.656 -13.875 1 95.81 99 LYS A O 1
ATOM 817 N N . ASN A 1 100 ? 9.133 -19.844 -12.273 1 95.06 100 ASN A N 1
ATOM 818 C CA . ASN A 1 100 ? 9.109 -21.125 -11.586 1 95.06 100 ASN A CA 1
ATOM 819 C C . ASN A 1 100 ? 7.785 -21.859 -11.797 1 95.06 100 ASN A C 1
ATOM 821 O O . ASN A 1 100 ? 7.676 -23.047 -11.508 1 95.06 100 ASN A O 1
ATOM 825 N N . TYR A 1 101 ? 6.82 -21.141 -12.289 1 95.06 101 TYR A N 1
ATOM 826 C CA . TYR A 1 101 ? 5.5 -21.766 -12.336 1 95.06 101 TYR A CA 1
ATOM 827 C C . TYR A 1 101 ? 4.902 -21.688 -13.734 1 95.06 101 TYR A C 1
ATOM 829 O O . TYR A 1 101 ? 3.684 -21.766 -13.898 1 95.06 101 TYR A O 1
ATOM 837 N N . THR A 1 102 ? 5.707 -21.359 -14.68 1 91.56 102 THR A N 1
ATOM 838 C CA . THR A 1 102 ? 5.188 -21.328 -16.047 1 91.56 102 THR A CA 1
ATOM 839 C C . THR A 1 102 ? 5.801 -22.453 -16.875 1 91.56 102 THR A C 1
ATOM 841 O O . THR A 1 102 ? 6.824 -23.016 -16.5 1 91.56 102 THR A O 1
ATOM 844 N N . ASN A 1 103 ? 5.195 -22.703 -17.953 1 84.81 103 ASN A N 1
ATOM 845 C CA . ASN A 1 103 ? 5.676 -23.75 -18.859 1 84.81 103 ASN A CA 1
ATOM 846 C C . ASN A 1 103 ? 6.543 -23.172 -19.969 1 84.81 103 ASN A C 1
ATOM 848 O O . ASN A 1 103 ? 7.164 -23.922 -20.734 1 84.81 103 ASN A O 1
ATOM 852 N N . GLU A 1 104 ? 6.641 -21.969 -20.062 1 80.5 104 GLU A N 1
ATOM 853 C CA . GLU A 1 104 ? 7.227 -21.281 -21.219 1 80.5 104 GLU A CA 1
ATOM 854 C C . GLU A 1 104 ? 8.672 -21.719 -21.438 1 80.5 104 GLU A C 1
ATOM 856 O O . GLU A 1 104 ? 9.125 -21.812 -22.578 1 80.5 104 GLU A O 1
ATOM 861 N N . PHE A 1 105 ? 9.352 -22.031 -20.469 1 78.5 105 PHE A N 1
ATOM 862 C CA . PHE A 1 105 ? 10.758 -22.359 -20.688 1 78.5 105 PHE A CA 1
ATOM 863 C C . PHE A 1 105 ? 11.062 -23.766 -20.156 1 78.5 105 PHE A C 1
ATOM 865 O O . PHE A 1 105 ? 12.219 -24.078 -19.859 1 78.5 105 PHE A O 1
ATOM 872 N N . ARG A 1 106 ? 10.094 -24.422 -19.984 1 78.06 106 ARG A N 1
ATOM 873 C CA . ARG A 1 106 ? 10.289 -25.781 -19.5 1 78.06 106 ARG A CA 1
ATOM 874 C C . ARG A 1 106 ? 10.273 -26.797 -20.641 1 78.06 106 ARG A C 1
ATOM 876 O O . ARG A 1 106 ? 9.594 -26.578 -21.656 1 78.06 106 ARG A O 1
ATOM 883 N N . ASP A 1 107 ? 11.023 -27.797 -20.344 1 71.88 107 ASP A N 1
ATOM 884 C CA . ASP A 1 107 ? 11 -28.922 -21.266 1 71.88 107 ASP A CA 1
ATOM 885 C C . ASP A 1 107 ? 9.633 -29.594 -21.281 1 71.88 107 ASP A C 1
ATOM 887 O O . ASP A 1 107 ? 8.945 -29.641 -20.25 1 71.88 107 ASP A O 1
ATOM 891 N N . GLU A 1 108 ? 9.234 -30 -22.422 1 64.88 108 GLU A N 1
ATOM 892 C CA . GLU A 1 108 ? 7.93 -30.609 -22.656 1 64.88 108 GLU A CA 1
ATOM 893 C C . GLU A 1 108 ? 7.621 -31.672 -21.609 1 64.88 108 GLU A C 1
ATOM 895 O O . GLU A 1 108 ? 6.488 -31.781 -21.141 1 64.88 108 GLU A O 1
ATOM 900 N N . GLU A 1 109 ? 8.594 -32.469 -21.25 1 60.91 109 GLU A N 1
ATOM 901 C CA . GLU A 1 109 ? 8.398 -33.594 -20.344 1 60.91 109 GLU A CA 1
ATOM 902 C C . GLU A 1 109 ? 8.078 -33.094 -18.922 1 60.91 109 GLU A C 1
ATOM 904 O O . GLU A 1 109 ? 7.492 -33.844 -18.125 1 60.91 109 GLU A O 1
ATOM 909 N N . LEU A 1 110 ? 8.344 -31.859 -18.672 1 65.69 110 LEU A N 1
ATOM 910 C CA . LEU A 1 110 ? 8.195 -31.312 -17.328 1 65.69 110 LEU A CA 1
ATOM 911 C C . LEU A 1 110 ? 7.082 -30.281 -17.297 1 65.69 110 LEU A C 1
ATOM 913 O O . LEU A 1 110 ? 6.945 -29.547 -16.297 1 65.69 110 LEU A O 1
ATOM 917 N N . GLN A 1 111 ? 6.32 -30.375 -18.328 1 68.31 111 GLN A N 1
ATOM 918 C CA . GLN A 1 111 ? 5.301 -29.328 -18.453 1 68.31 111 GLN A CA 1
ATOM 919 C C . GLN A 1 111 ? 4.176 -29.531 -17.453 1 68.31 111 GLN A C 1
ATOM 921 O O . GLN A 1 111 ? 3.777 -30.672 -17.172 1 68.31 111 GLN A O 1
ATOM 926 N N . LEU A 1 112 ? 3.881 -28.562 -16.812 1 68.5 112 LEU A N 1
ATOM 927 C CA . LEU A 1 112 ? 2.721 -28.547 -15.93 1 68.5 112 LEU A CA 1
ATOM 928 C C . LEU A 1 112 ? 1.425 -28.516 -16.734 1 68.5 112 LEU A C 1
ATOM 930 O O . LEU A 1 112 ? 1.396 -28 -17.844 1 68.5 112 LEU A O 1
ATOM 934 N N . ILE A 1 113 ? 0.434 -29.234 -16.203 1 72.5 113 ILE A N 1
ATOM 935 C CA . ILE A 1 113 ? -0.881 -29 -16.797 1 72.5 113 ILE A CA 1
ATOM 936 C C . ILE A 1 113 ? -1.286 -27.547 -16.609 1 72.5 113 ILE A C 1
ATOM 938 O O . ILE A 1 113 ? -0.975 -26.938 -15.578 1 72.5 113 ILE A O 1
ATOM 942 N N . ASP A 1 114 ? -1.809 -26.953 -17.594 1 69.25 114 ASP A N 1
ATOM 943 C CA . ASP A 1 114 ? -2.141 -25.531 -17.625 1 69.25 114 ASP A CA 1
ATOM 944 C C . ASP A 1 114 ? -2.891 -25.125 -16.359 1 69.25 114 ASP A C 1
ATOM 946 O O . ASP A 1 114 ? -2.689 -24.016 -15.836 1 69.25 114 ASP A O 1
ATOM 950 N N . ASP A 1 115 ? -3.586 -26.031 -15.875 1 78.25 115 ASP A N 1
ATOM 951 C CA . ASP A 1 115 ? -4.387 -25.719 -14.695 1 78.25 115 ASP A CA 1
ATOM 952 C C . ASP A 1 115 ? -3.512 -25.578 -13.453 1 78.25 115 ASP A C 1
ATOM 954 O O . ASP A 1 115 ? -3.941 -25.016 -12.445 1 78.25 115 ASP A O 1
ATOM 958 N N . LEU A 1 116 ? -2.301 -25.922 -13.633 1 84.88 116 LEU A N 1
ATOM 959 C CA . LEU A 1 116 ? -1.412 -25.875 -12.477 1 84.88 116 LEU A CA 1
ATOM 960 C C . LEU A 1 116 ? -0.219 -24.953 -12.734 1 84.88 116 LEU A C 1
ATOM 962 O O . LEU A 1 116 ? 0.807 -25.062 -12.062 1 84.88 116 LEU A O 1
ATOM 966 N N . ALA A 1 117 ? -0.418 -24.188 -13.797 1 91.94 117 ALA A N 1
ATOM 967 C CA . ALA A 1 117 ? 0.649 -23.25 -14.141 1 91.94 117 ALA A CA 1
ATOM 968 C C . ALA A 1 117 ? 0.138 -21.812 -14.148 1 91.94 117 ALA A C 1
ATOM 970 O O . ALA A 1 117 ? -1.033 -21.578 -14.445 1 91.94 117 ALA A O 1
ATOM 971 N N . ILE A 1 118 ? 1.021 -20.938 -13.797 1 95.75 118 ILE A N 1
ATOM 972 C CA . ILE A 1 118 ? 0.738 -19.516 -13.984 1 95.75 118 ILE A CA 1
ATOM 973 C C . ILE A 1 118 ? 0.899 -19.156 -15.461 1 95.75 118 ILE A C 1
ATOM 975 O O . ILE A 1 118 ? 1.996 -19.25 -16.016 1 95.75 118 ILE A O 1
ATOM 979 N N . THR A 1 119 ? -0.171 -18.766 -16.078 1 94.69 119 THR A N 1
ATOM 980 C CA . THR A 1 119 ? -0.159 -18.438 -17.5 1 94.69 119 THR A CA 1
ATOM 981 C C . THR A 1 119 ? 0.135 -16.953 -17.703 1 94.69 119 THR A C 1
ATOM 983 O O . THR A 1 119 ? 0.17 -16.172 -16.75 1 94.69 119 THR A O 1
ATOM 986 N N . LYS A 1 120 ? 0.326 -16.609 -18.953 1 95.06 120 LYS A N 1
ATOM 987 C CA . LYS A 1 120 ? 0.512 -15.203 -19.297 1 95.06 120 LYS A CA 1
ATOM 988 C C . LYS A 1 120 ? -0.709 -14.375 -18.906 1 95.06 120 LYS A C 1
ATOM 990 O O . LYS A 1 120 ? -0.576 -13.227 -18.469 1 95.06 120 LYS A O 1
ATOM 995 N N . LYS A 1 121 ? -1.855 -14.969 -19.047 1 95.94 121 LYS A N 1
ATOM 996 C CA . LYS A 1 121 ? -3.1 -14.305 -18.672 1 95.94 121 LYS A CA 1
ATOM 997 C C . LYS A 1 121 ? -3.135 -14.016 -17.172 1 95.94 121 LYS A C 1
ATOM 999 O O . LYS A 1 121 ? -3.541 -12.938 -16.75 1 95.94 121 LYS A O 1
ATOM 1004 N N . ASP A 1 122 ? -2.703 -14.977 -16.391 1 97.31 122 ASP A N 1
ATOM 1005 C CA . ASP A 1 122 ? -2.645 -14.797 -14.938 1 97.31 122 ASP A CA 1
ATOM 1006 C C . ASP A 1 122 ? -1.703 -13.648 -14.57 1 97.31 122 ASP A C 1
ATOM 1008 O O . ASP A 1 122 ? -2.049 -12.797 -13.75 1 97.31 122 ASP A O 1
ATOM 1012 N N . ALA A 1 123 ? -0.553 -13.68 -15.172 1 97.62 123 ALA A N 1
ATOM 1013 C CA . ALA A 1 123 ? 0.465 -12.68 -14.867 1 97.62 123 ALA A CA 1
ATOM 1014 C C . ALA A 1 123 ? -0.001 -11.281 -15.289 1 97.62 123 ALA A C 1
ATOM 1016 O O . ALA A 1 123 ? 0.23 -10.305 -14.57 1 97.62 123 ALA A O 1
ATOM 1017 N N . THR A 1 124 ? -0.598 -11.234 -16.438 1 98 124 THR A N 1
ATOM 1018 C CA . THR A 1 124 ? -1.143 -9.969 -16.906 1 98 124 THR A CA 1
ATOM 1019 C C . THR A 1 124 ? -2.219 -9.453 -15.953 1 98 124 THR A C 1
ATOM 1021 O O . THR A 1 124 ? -2.26 -8.258 -15.648 1 98 124 THR A O 1
ATOM 1024 N N . PHE A 1 125 ? -3.074 -10.289 -15.547 1 98.62 125 PHE A N 1
ATOM 1025 C CA . PHE A 1 125 ? -4.113 -9.898 -14.602 1 98.62 125 PHE A CA 1
ATOM 1026 C C . PHE A 1 125 ? -3.504 -9.336 -13.328 1 98.62 125 PHE A C 1
ATOM 1028 O O . PHE A 1 125 ? -3.941 -8.297 -12.828 1 98.62 125 PHE A O 1
ATOM 1035 N N . TYR A 1 126 ? -2.498 -9.992 -12.797 1 98.5 126 TYR A N 1
ATOM 1036 C CA . TYR A 1 126 ? -1.784 -9.531 -11.609 1 98.5 126 TYR A CA 1
ATOM 1037 C C . TYR A 1 126 ? -1.263 -8.117 -11.797 1 98.5 126 TYR A C 1
ATOM 1039 O O . TYR A 1 126 ? -1.476 -7.25 -10.945 1 98.5 126 TYR A O 1
ATOM 1047 N N . THR A 1 127 ? -0.614 -7.91 -12.875 1 98.06 127 THR A N 1
ATOM 1048 C CA . THR A 1 127 ? 0.015 -6.617 -13.125 1 98.06 127 THR A CA 1
ATOM 1049 C C . THR A 1 127 ? -1.04 -5.535 -13.328 1 98.06 127 THR A C 1
ATOM 1051 O O . THR A 1 127 ? -0.87 -4.402 -12.875 1 98.06 127 THR A O 1
ATOM 1054 N N . ASP A 1 128 ? -2.082 -5.863 -14.008 1 98 128 ASP A N 1
ATOM 1055 C CA . ASP A 1 128 ? -3.176 -4.918 -14.211 1 98 128 ASP A CA 1
ATOM 1056 C C . ASP A 1 128 ? -3.84 -4.555 -12.891 1 98 128 ASP A C 1
ATOM 1058 O O . ASP A 1 128 ? -4.156 -3.387 -12.648 1 98 128 ASP A O 1
ATOM 1062 N N . LEU A 1 129 ? -4.117 -5.543 -12.094 1 98.5 129 LEU A N 1
ATOM 1063 C CA . LEU A 1 129 ? -4.762 -5.316 -10.805 1 98.5 129 LEU A CA 1
ATOM 1064 C C . LEU A 1 129 ? -3.875 -4.469 -9.898 1 98.5 129 LEU A C 1
ATOM 1066 O O . LEU A 1 129 ? -4.375 -3.641 -9.133 1 98.5 129 LEU A O 1
ATOM 1070 N N . LYS A 1 130 ? -2.58 -4.652 -9.984 1 98.25 130 LYS A N 1
ATOM 1071 C CA . LYS A 1 130 ? -1.638 -3.801 -9.266 1 98.25 130 LYS A CA 1
ATOM 1072 C C . LYS A 1 130 ? -1.786 -2.342 -9.68 1 98.25 130 LYS A C 1
ATOM 1074 O O . LYS A 1 130 ? -1.774 -1.443 -8.836 1 98.25 130 LYS A O 1
ATOM 1079 N N . SER A 1 131 ? -1.903 -2.182 -10.93 1 97.31 131 SER A N 1
ATOM 1080 C CA . SER A 1 131 ? -2.1 -0.829 -11.445 1 97.31 131 SER A CA 1
ATOM 1081 C C . SER A 1 131 ? -3.406 -0.23 -10.945 1 97.31 131 SER A C 1
ATOM 1083 O O . SER A 1 131 ? -3.459 0.948 -10.586 1 97.31 131 SER A O 1
ATOM 1085 N N . GLU A 1 132 ? -4.461 -1.007 -10.977 1 97.56 132 GLU A N 1
ATOM 1086 C CA . GLU A 1 132 ? -5.75 -0.542 -10.469 1 97.56 132 GLU A CA 1
ATOM 1087 C C . GLU A 1 132 ? -5.668 -0.206 -8.984 1 97.56 132 GLU A C 1
ATOM 1089 O O . GLU A 1 132 ? -6.258 0.78 -8.531 1 97.56 132 GLU A O 1
ATOM 1094 N N . ARG A 1 133 ? -4.969 -1.045 -8.227 1 98.06 133 ARG A N 1
ATOM 1095 C CA . ARG A 1 133 ? -4.773 -0.785 -6.809 1 98.06 133 ARG A CA 1
ATOM 1096 C C . ARG A 1 133 ? -4.047 0.538 -6.59 1 98.06 133 ARG A C 1
ATOM 1098 O O . ARG A 1 133 ? -4.387 1.297 -5.68 1 98.06 133 ARG A O 1
ATOM 1105 N N . GLN A 1 134 ? -3.023 0.862 -7.414 1 97.06 134 GLN A N 1
ATOM 1106 C CA . GLN A 1 134 ? -2.307 2.129 -7.316 1 97.06 134 GLN A CA 1
ATOM 1107 C C . GLN A 1 134 ? -3.244 3.311 -7.551 1 97.06 134 GLN A C 1
ATOM 1109 O O . GLN A 1 134 ? -3.223 4.285 -6.797 1 97.06 134 GLN A O 1
ATOM 1114 N N . LYS A 1 135 ? -4.023 3.18 -8.523 1 97.19 135 LYS A N 1
ATOM 1115 C CA . LYS A 1 135 ? -4.996 4.234 -8.789 1 97.19 135 LYS A CA 1
ATOM 1116 C C . LYS A 1 135 ? -5.969 4.395 -7.625 1 97.19 135 LYS A C 1
ATOM 1118 O O . LYS A 1 135 ? -6.234 5.512 -7.176 1 97.19 135 LYS A O 1
ATOM 1123 N N . ALA A 1 136 ? -6.48 3.281 -7.172 1 97.81 136 ALA A N 1
ATOM 1124 C CA . ALA A 1 136 ? -7.473 3.279 -6.102 1 97.81 136 ALA A CA 1
ATOM 1125 C C . ALA A 1 136 ? -6.902 3.891 -4.824 1 97.81 136 ALA A C 1
ATOM 1127 O O . ALA A 1 136 ? -7.605 4.594 -4.098 1 97.81 136 ALA A O 1
ATOM 1128 N N . SER A 1 137 ? -5.652 3.656 -4.535 1 97.44 137 SER A N 1
ATOM 1129 C CA . SER A 1 137 ? -5.027 4.07 -3.283 1 97.44 137 SER A CA 1
ATOM 1130 C C . SER A 1 137 ? -4.625 5.539 -3.324 1 97.44 137 SER A C 1
ATOM 1132 O O . SER A 1 137 ? -4.699 6.238 -2.312 1 97.44 137 SER A O 1
ATOM 1134 N N . TYR A 1 138 ? -4.273 5.992 -4.633 1 96.56 138 TYR A N 1
ATOM 1135 C CA . TYR A 1 138 ? -3.541 7.254 -4.609 1 96.56 138 TYR A CA 1
ATOM 1136 C C . TYR A 1 138 ? -4.258 8.312 -5.43 1 96.56 138 TYR A C 1
ATOM 1138 O O . TYR A 1 138 ? -4.02 9.516 -5.254 1 96.56 138 TYR A O 1
ATOM 1146 N N . SER A 1 139 ? -5.035 7.832 -6.281 1 95.75 139 SER A N 1
ATOM 1147 C CA . SER A 1 139 ? -5.703 8.805 -7.137 1 95.75 139 SER A CA 1
ATOM 1148 C C . SER A 1 139 ? -6.824 9.523 -6.395 1 95.75 139 SER A C 1
ATOM 1150 O O . SER A 1 139 ? -7.551 8.906 -5.613 1 95.75 139 SER A O 1
ATOM 1152 N N . THR A 1 140 ? -6.996 10.797 -6.691 1 95.31 140 THR A N 1
ATOM 1153 C CA . THR A 1 140 ? -8.078 11.562 -6.078 1 95.31 140 THR A CA 1
ATOM 1154 C C . THR A 1 140 ? -9.289 11.625 -7.004 1 95.31 140 THR A C 1
ATOM 1156 O O . THR A 1 140 ? -10.367 12.047 -6.594 1 95.31 140 THR A O 1
ATOM 1159 N N . ASP A 1 141 ? -9.164 11.195 -8.18 1 88.75 141 ASP A N 1
ATOM 1160 C CA . ASP A 1 141 ? -10.234 11.375 -9.156 1 88.75 141 ASP A CA 1
ATOM 1161 C C . ASP A 1 141 ? -10.672 10.031 -9.742 1 88.75 141 ASP A C 1
ATOM 1163 O O . ASP A 1 141 ? -11.609 9.977 -10.547 1 88.75 141 ASP A O 1
ATOM 1167 N N . ALA A 1 142 ? -10.023 9.023 -9.312 1 82.19 142 ALA A N 1
ATOM 1168 C CA . ALA A 1 142 ? -10.383 7.723 -9.875 1 82.19 142 ALA A CA 1
ATOM 1169 C C . ALA A 1 142 ? -11.766 7.285 -9.422 1 82.19 142 ALA A C 1
ATOM 1171 O O . ALA A 1 142 ? -12.117 7.434 -8.242 1 82.19 142 ALA A O 1
ATOM 1172 N N . MET A 1 143 ? -12.539 6.863 -10.469 1 83.56 143 MET A N 1
ATOM 1173 C CA . MET A 1 143 ? -13.875 6.328 -10.211 1 83.56 143 MET A CA 1
ATOM 1174 C C . MET A 1 143 ? -13.938 4.84 -10.539 1 83.56 143 MET A C 1
ATOM 1176 O O . MET A 1 143 ? -13.391 4.398 -11.555 1 83.56 143 MET A O 1
ATOM 1180 N N . PHE A 1 144 ? -14.461 4.125 -9.555 1 89.62 144 PHE A N 1
ATOM 1181 C CA . PHE A 1 144 ? -14.625 2.686 -9.719 1 89.62 144 PHE A CA 1
ATOM 1182 C C . PHE A 1 144 ? -16.094 2.289 -9.578 1 89.62 144 PHE A C 1
ATOM 1184 O O . PHE A 1 144 ? -16.75 2.666 -8.602 1 89.62 144 PHE A O 1
ATOM 1191 N N . ASN A 1 145 ? -16.562 1.688 -10.578 1 89.56 145 ASN A N 1
ATOM 1192 C CA . ASN A 1 145 ? -17.953 1.264 -10.461 1 89.56 145 ASN A CA 1
ATOM 1193 C C . ASN A 1 145 ? -18.062 -0.188 -10 1 89.56 145 ASN A C 1
ATOM 1195 O O . ASN A 1 145 ? -17.078 -0.939 -10.07 1 89.56 145 ASN A O 1
ATOM 1199 N N . GLU A 1 146 ? -19.234 -0.499 -9.586 1 91.44 146 GLU A N 1
ATOM 1200 C CA . GLU A 1 146 ? -19.484 -1.813 -9 1 91.44 146 GLU A CA 1
ATOM 1201 C C . GLU A 1 146 ? -19.266 -2.924 -10.023 1 91.44 146 GLU A C 1
ATOM 1203 O O . GLU A 1 146 ? -18.734 -3.984 -9.688 1 91.44 146 GLU A O 1
ATOM 1208 N N . SER A 1 147 ? -19.609 -2.668 -11.234 1 94.31 147 SER A N 1
ATOM 1209 C CA . SER A 1 147 ? -19.453 -3.676 -12.273 1 94.31 147 SER A CA 1
ATOM 1210 C C . SER A 1 147 ? -18 -4.047 -12.484 1 94.31 147 SER A C 1
ATOM 1212 O O . SER A 1 147 ? -17.656 -5.227 -12.625 1 94.31 147 SER A O 1
ATOM 1214 N N . LYS A 1 148 ? -17.125 -3.047 -12.5 1 94.94 148 LYS A N 1
ATOM 1215 C CA . LYS A 1 148 ? -15.688 -3.293 -12.641 1 94.94 148 LYS A CA 1
ATOM 1216 C C . LYS A 1 148 ? -15.156 -4.094 -11.453 1 94.94 148 LYS A C 1
ATOM 1218 O O . LYS A 1 148 ? -14.367 -5.023 -11.633 1 94.94 148 LYS A O 1
ATOM 1223 N N . VAL A 1 149 ? -15.617 -3.746 -10.297 1 97.19 149 VAL A N 1
ATOM 1224 C CA . VAL A 1 149 ? -15.164 -4.426 -9.086 1 97.19 149 VAL A CA 1
ATOM 1225 C C . VAL A 1 149 ? -15.586 -5.895 -9.125 1 97.19 149 VAL A C 1
ATOM 1227 O O . VAL A 1 149 ? -14.797 -6.781 -8.789 1 97.19 149 VAL A O 1
ATOM 1230 N N . LEU A 1 150 ? -16.781 -6.148 -9.57 1 97.44 150 LEU A N 1
ATOM 1231 C CA . LEU A 1 150 ? -17.281 -7.516 -9.625 1 97.44 150 LEU A CA 1
ATOM 1232 C C . LEU A 1 150 ? -16.516 -8.344 -10.641 1 97.44 150 LEU A C 1
ATOM 1234 O O . LEU A 1 150 ? -16.234 -9.523 -10.406 1 97.44 150 LEU A O 1
ATOM 1238 N N . GLU A 1 151 ? -16.172 -7.742 -11.727 1 97.94 151 GLU A N 1
ATOM 1239 C CA . GLU A 1 151 ? -15.344 -8.414 -12.727 1 97.94 151 GLU A CA 1
ATOM 1240 C C . GLU A 1 151 ? -13.969 -8.773 -12.164 1 97.94 151 GLU A C 1
ATOM 1242 O O . GLU A 1 151 ? -13.5 -9.898 -12.32 1 97.94 151 GLU A O 1
ATOM 1247 N N . LEU A 1 152 ? -13.367 -7.812 -11.516 1 98.56 152 LEU A N 1
ATOM 1248 C CA . LEU A 1 152 ? -12.055 -8.031 -10.914 1 98.56 152 LEU A CA 1
ATOM 1249 C C . LEU A 1 152 ? -12.141 -9.062 -9.797 1 98.56 152 LEU A C 1
ATOM 1251 O O . LEU A 1 152 ? -11.203 -9.844 -9.594 1 98.56 152 LEU A O 1
ATOM 1255 N N . GLN A 1 153 ? -13.289 -9.023 -9.078 1 98.62 153 GLN A N 1
ATOM 1256 C CA . GLN A 1 153 ? -13.477 -9.992 -8 1 98.62 153 GLN A CA 1
ATOM 1257 C C . GLN A 1 153 ? -13.5 -11.422 -8.539 1 98.62 153 GLN A C 1
ATOM 1259 O O . GLN A 1 153 ? -12.852 -12.305 -7.984 1 98.62 153 GLN A O 1
ATOM 1264 N N . LYS A 1 154 ? -14.227 -11.617 -9.562 1 98.69 154 LYS A N 1
ATOM 1265 C CA . LYS A 1 154 ? -14.312 -12.945 -10.164 1 98.69 154 LYS A CA 1
ATOM 1266 C C . LYS A 1 154 ? -12.938 -13.445 -10.594 1 98.69 154 LYS A C 1
ATOM 1268 O O . LYS A 1 154 ? -12.555 -14.578 -10.281 1 98.69 154 LYS A O 1
ATOM 1273 N N . LYS A 1 155 ? -12.203 -12.617 -11.25 1 98.75 155 LYS A N 1
ATOM 1274 C CA . LYS A 1 155 ? -10.875 -12.992 -11.727 1 98.75 155 LYS A CA 1
ATOM 1275 C C . LYS A 1 155 ? -9.922 -13.227 -10.562 1 98.75 155 LYS A C 1
ATOM 1277 O O . LYS A 1 155 ? -9.039 -14.086 -10.641 1 98.75 155 LYS A O 1
ATOM 1282 N N . SER A 1 156 ? -10.086 -12.43 -9.523 1 98.94 156 SER A N 1
ATOM 1283 C CA . SER A 1 156 ? -9.25 -12.594 -8.336 1 98.94 156 SER A CA 1
ATOM 1284 C C . SER A 1 156 ? -9.531 -13.922 -7.645 1 98.94 156 SER A C 1
ATOM 1286 O O . SER A 1 156 ? -8.602 -14.609 -7.219 1 98.94 156 SER A O 1
ATOM 1288 N N . ILE A 1 157 ? -10.82 -14.242 -7.543 1 98.88 157 ILE A N 1
ATOM 1289 C CA . ILE A 1 157 ? -11.211 -15.516 -6.953 1 98.88 157 ILE A CA 1
ATOM 1290 C C . ILE A 1 157 ? -10.641 -16.672 -7.781 1 98.88 157 ILE A C 1
ATOM 1292 O O . ILE A 1 157 ? -10.086 -17.625 -7.23 1 98.88 157 ILE A O 1
ATOM 1296 N N . ASP A 1 158 ? -10.711 -16.562 -9.078 1 98.38 158 ASP A N 1
ATOM 1297 C CA . ASP A 1 158 ? -10.164 -17.578 -9.961 1 98.38 158 ASP A CA 1
ATOM 1298 C C . ASP A 1 158 ? -8.656 -17.75 -9.742 1 98.38 158 ASP A C 1
ATOM 1300 O O . ASP A 1 158 ? -8.148 -18.875 -9.719 1 98.38 158 ASP A O 1
ATOM 1304 N N . PHE A 1 159 ? -7.926 -16.688 -9.609 1 98.56 159 PHE A N 1
ATOM 1305 C CA . PHE A 1 159 ? -6.484 -16.719 -9.398 1 98.56 159 PHE A CA 1
ATOM 1306 C C . PHE A 1 159 ? -6.152 -17.406 -8.078 1 98.56 159 PHE A C 1
ATOM 1308 O O . PHE A 1 159 ? -5.277 -18.281 -8.023 1 98.56 159 PHE A O 1
ATOM 1315 N N . VAL A 1 160 ? -6.871 -17.031 -7.031 1 98.75 160 VAL A N 1
ATOM 1316 C CA . VAL A 1 160 ? -6.613 -17.578 -5.711 1 98.75 160 VAL A CA 1
ATOM 1317 C C . VAL A 1 160 ? -6.922 -19.078 -5.715 1 98.75 160 VAL A C 1
ATOM 1319 O O . VAL A 1 160 ? -6.176 -19.875 -5.141 1 98.75 160 VAL A O 1
ATOM 1322 N N . ASN A 1 161 ? -8 -19.484 -6.355 1 98.19 161 ASN A N 1
ATOM 1323 C CA . ASN A 1 161 ? -8.336 -20.891 -6.469 1 98.19 161 ASN A CA 1
ATOM 1324 C C . ASN A 1 161 ? -7.262 -21.672 -7.223 1 98.19 161 ASN A C 1
ATOM 1326 O O . ASN A 1 161 ? -6.902 -22.781 -6.828 1 98.19 161 ASN A O 1
ATOM 1330 N N . LYS A 1 162 ? -6.77 -21.109 -8.297 1 97.12 162 LYS A N 1
ATOM 1331 C CA . LYS A 1 162 ? -5.699 -21.75 -9.055 1 97.12 162 LYS A CA 1
ATOM 1332 C C . LYS A 1 162 ? -4.461 -21.953 -8.188 1 97.12 162 LYS A C 1
ATOM 1334 O O . LYS A 1 162 ? -3.836 -23.016 -8.234 1 97.12 162 LYS A O 1
ATOM 1339 N N . VAL A 1 163 ? -4.121 -20.938 -7.418 1 98.06 163 VAL A N 1
ATOM 1340 C CA . VAL A 1 163 ? -2.969 -21.047 -6.527 1 98.06 163 VAL A CA 1
ATOM 1341 C C . VAL A 1 163 ? -3.188 -22.156 -5.516 1 98.06 163 VAL A C 1
ATOM 1343 O O . VAL A 1 163 ? -2.277 -22.953 -5.238 1 98.06 163 VAL A O 1
ATOM 1346 N N . GLU A 1 164 ? -4.383 -22.219 -4.984 1 97.69 164 GLU A N 1
ATOM 1347 C CA . GLU A 1 164 ? -4.703 -23.281 -4.039 1 97.69 164 GLU A CA 1
ATOM 1348 C C . GLU A 1 164 ? -4.523 -24.656 -4.668 1 97.69 164 GLU A C 1
ATOM 1350 O O . GLU A 1 164 ? -3.988 -25.562 -4.039 1 97.69 164 GLU A O 1
ATOM 1355 N N . ASP A 1 165 ? -4.93 -24.812 -5.883 1 96.44 165 ASP A N 1
ATOM 1356 C CA . ASP A 1 165 ? -4.77 -26.062 -6.605 1 96.44 165 ASP A CA 1
ATOM 1357 C C . ASP A 1 165 ? -3.291 -26.406 -6.785 1 96.44 165 ASP A C 1
ATOM 1359 O O . ASP A 1 165 ? -2.895 -27.562 -6.637 1 96.44 165 ASP A O 1
ATOM 1363 N N . ILE A 1 166 ? -2.514 -25.391 -7.105 1 95.5 166 ILE A N 1
ATOM 1364 C CA . ILE A 1 166 ? -1.085 -25.609 -7.309 1 95.5 166 ILE A CA 1
ATOM 1365 C C . ILE A 1 166 ? -0.434 -26.047 -5.996 1 95.5 166 ILE A C 1
ATOM 1367 O O . ILE A 1 166 ? 0.426 -26.922 -5.984 1 95.5 166 ILE A O 1
ATOM 1371 N N . ILE A 1 167 ? -0.855 -25.438 -4.922 1 96.06 167 ILE A N 1
ATOM 1372 C CA . ILE A 1 167 ? -0.292 -25.719 -3.607 1 96.06 167 ILE A CA 1
ATOM 1373 C C . ILE A 1 167 ? -0.645 -27.156 -3.189 1 96.06 167 ILE A C 1
ATOM 1375 O O . ILE A 1 167 ? 0.182 -27.859 -2.607 1 96.06 167 ILE A O 1
ATOM 1379 N N . GLU A 1 168 ? -1.853 -27.578 -3.488 1 92.75 168 GLU A N 1
ATOM 1380 C CA . GLU A 1 168 ? -2.346 -28.875 -3.053 1 92.75 168 GLU A CA 1
ATOM 1381 C C . GLU A 1 168 ? -1.839 -30 -3.967 1 92.75 168 GLU A C 1
ATOM 1383 O O . GLU A 1 168 ? -1.97 -31.172 -3.643 1 92.75 168 GLU A O 1
ATOM 1388 N N . ASP A 1 169 ? -1.333 -29.594 -5.133 1 84.44 169 ASP A N 1
ATOM 1389 C CA . ASP A 1 169 ? -0.745 -30.578 -6.035 1 84.44 169 ASP A CA 1
ATOM 1390 C C . ASP A 1 169 ? 0.664 -30.969 -5.586 1 84.44 169 ASP A C 1
ATOM 1392 O O . ASP A 1 169 ? 1.044 -32.125 -5.648 1 84.44 169 ASP A O 1
ATOM 1396 N N . MET B 1 1 ? 12.453 2.422 8.891 1 78.62 1 MET B N 1
ATOM 1397 C CA . MET B 1 1 ? 11.492 3.422 9.352 1 78.62 1 MET B CA 1
ATOM 1398 C C . MET B 1 1 ? 12.156 4.789 9.484 1 78.62 1 MET B C 1
ATOM 1400 O O . MET B 1 1 ? 13.32 4.887 9.867 1 78.62 1 MET B O 1
ATOM 1404 N N . LEU B 1 2 ? 11.414 5.758 9.016 1 87.75 2 LEU B N 1
ATOM 1405 C CA . LEU B 1 2 ? 11.922 7.125 9.062 1 87.75 2 LEU B CA 1
ATOM 1406 C C . LEU B 1 2 ? 12.188 7.555 10.5 1 87.75 2 LEU B C 1
ATOM 1408 O O . LEU B 1 2 ? 11.328 7.398 11.375 1 87.75 2 LEU B O 1
ATOM 1412 N N . ASN B 1 3 ? 13.367 7.988 10.773 1 91.94 3 ASN B N 1
ATOM 1413 C CA . ASN B 1 3 ? 13.719 8.469 12.102 1 91.94 3 ASN B CA 1
ATOM 1414 C C . ASN B 1 3 ? 13.266 9.914 12.312 1 91.94 3 ASN B C 1
ATOM 1416 O O . ASN B 1 3 ? 14.031 10.852 12.094 1 91.94 3 ASN B O 1
ATOM 1420 N N . VAL B 1 4 ? 12.203 10.117 12.914 1 94.94 4 VAL B N 1
ATOM 1421 C CA . VAL B 1 4 ? 11.562 11.422 13.062 1 94.94 4 VAL B CA 1
ATOM 1422 C C . VAL B 1 4 ? 12.406 12.305 13.977 1 94.94 4 VAL B C 1
ATOM 1424 O O . VAL B 1 4 ? 12.672 13.469 13.656 1 94.94 4 VAL B O 1
ATOM 1427 N N . GLU B 1 5 ? 12.828 11.727 15.125 1 94.62 5 GLU B N 1
ATOM 1428 C CA . GLU B 1 5 ? 13.586 12.492 16.109 1 94.62 5 GLU B CA 1
ATOM 1429 C C . GLU B 1 5 ? 14.812 13.148 15.484 1 94.62 5 GLU B C 1
ATOM 1431 O O . GLU B 1 5 ? 15.094 14.32 15.734 1 94.62 5 GLU B O 1
ATOM 1436 N N . GLU B 1 6 ? 15.469 12.469 14.688 1 95.44 6 GLU B N 1
ATOM 1437 C CA . GLU B 1 6 ? 16.688 12.961 14.055 1 95.44 6 GLU B CA 1
ATOM 1438 C C . GLU B 1 6 ? 16.406 14.125 13.117 1 95.44 6 GLU B C 1
ATOM 1440 O O . GLU B 1 6 ? 17.156 15.094 13.07 1 95.44 6 GLU B O 1
ATOM 1445 N N . TYR B 1 7 ? 15.32 14.086 12.461 1 96.25 7 TYR B N 1
ATOM 1446 C CA . TYR B 1 7 ? 15.031 15.109 11.461 1 96.25 7 TYR B CA 1
ATOM 1447 C C . TYR B 1 7 ? 14.461 16.359 12.125 1 96.25 7 TYR B C 1
ATOM 1449 O O . TYR B 1 7 ? 14.469 17.438 11.531 1 96.25 7 TYR B O 1
ATOM 1457 N N . PHE B 1 8 ? 13.961 16.234 13.336 1 95 8 PHE B N 1
ATOM 1458 C CA . PHE B 1 8 ? 13.508 17.406 14.078 1 95 8 PHE B CA 1
ATOM 1459 C C . PHE B 1 8 ? 14.68 18.094 14.781 1 95 8 PHE B C 1
ATOM 1461 O O . PHE B 1 8 ? 14.602 19.266 15.125 1 95 8 PHE B O 1
ATOM 1468 N N . LYS B 1 9 ? 15.797 17.391 14.945 1 94.44 9 LYS B N 1
ATOM 1469 C CA . LYS B 1 9 ? 16.906 17.922 15.734 1 94.44 9 LYS B CA 1
ATOM 1470 C C . LYS B 1 9 ? 18.062 18.359 14.844 1 94.44 9 LYS B C 1
ATOM 1472 O O . L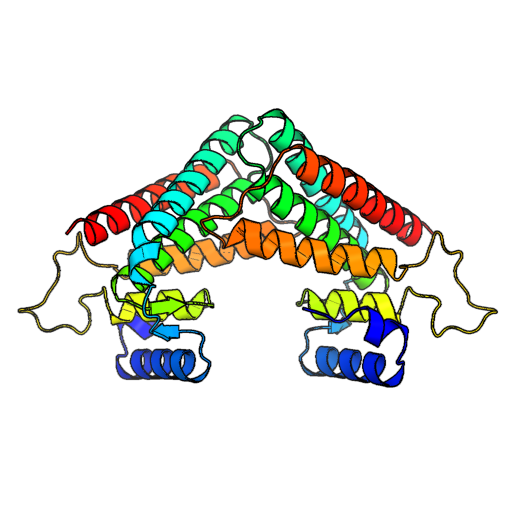YS B 1 9 ? 18.891 19.172 15.258 1 94.44 9 LYS B O 1
ATOM 1477 N N . ASN B 1 10 ? 18.156 17.797 13.734 1 95.62 10 ASN B N 1
ATOM 1478 C CA . ASN B 1 10 ? 19.312 18 12.875 1 95.62 10 ASN B CA 1
ATOM 1479 C C . ASN B 1 10 ? 18.906 18.609 11.531 1 95.62 10 ASN B C 1
ATOM 1481 O O . ASN B 1 10 ? 18.609 17.891 10.578 1 95.62 10 ASN B O 1
ATOM 1485 N N . LYS B 1 11 ? 19.172 19.875 11.453 1 95.19 11 LYS B N 1
ATOM 1486 C CA . LYS B 1 11 ? 18.766 20.609 10.258 1 95.19 11 LYS B CA 1
ATOM 1487 C C . LYS B 1 11 ? 19.531 20.125 9.031 1 95.19 11 LYS B C 1
ATOM 1489 O O . LYS B 1 11 ? 18.969 20.016 7.941 1 95.19 11 LYS B O 1
ATOM 1494 N N . GLU B 1 12 ? 20.734 19.875 9.156 1 96.25 12 GLU B N 1
ATOM 1495 C CA . GLU B 1 12 ? 21.562 19.422 8.039 1 96.25 12 GLU B CA 1
ATOM 1496 C C . GLU B 1 12 ? 21.078 18.094 7.496 1 96.25 12 GLU B C 1
ATOM 1498 O O . GLU B 1 12 ? 21.047 17.875 6.281 1 96.25 12 GLU B O 1
ATOM 1503 N N . LYS B 1 13 ? 20.781 17.281 8.398 1 96.94 13 LYS B N 1
ATOM 1504 C CA . LYS B 1 13 ? 20.25 15.977 7.984 1 96.94 13 LYS B CA 1
ATOM 1505 C C . LYS B 1 13 ? 18.922 16.125 7.246 1 96.94 13 LYS B C 1
ATOM 1507 O O . LYS B 1 13 ? 18.688 15.445 6.246 1 96.94 13 LYS B O 1
ATOM 1512 N N . LEU B 1 14 ? 18.078 16.922 7.789 1 97.5 14 LEU B N 1
ATOM 1513 C CA . LEU B 1 14 ? 16.797 17.188 7.156 1 97.5 14 LEU B CA 1
ATOM 1514 C C . LEU B 1 14 ? 16.984 17.734 5.742 1 97.5 14 LEU B C 1
ATOM 1516 O O . LEU B 1 14 ? 16.344 17.25 4.801 1 97.5 14 LEU B O 1
ATOM 1520 N N . GLU B 1 15 ? 17.875 18.672 5.582 1 97.44 15 GLU B N 1
ATOM 1521 C CA . GLU B 1 15 ? 18.156 19.266 4.277 1 97.44 15 GLU B CA 1
ATOM 1522 C C . GLU B 1 15 ? 18.734 18.234 3.312 1 97.44 15 GLU B C 1
ATOM 1524 O O . GLU B 1 15 ? 18.391 18.219 2.129 1 97.44 15 GLU B O 1
ATOM 1529 N N . GLY B 1 16 ? 19.562 17.453 3.873 1 98 16 GLY B N 1
ATOM 1530 C CA . GLY B 1 16 ? 20.109 16.391 3.047 1 98 16 GLY B CA 1
ATOM 1531 C C . GLY B 1 16 ? 19.062 15.422 2.537 1 98 16 GLY B C 1
ATOM 1532 O O . GLY B 1 16 ? 19.078 15.039 1.365 1 98 16 GLY B O 1
ATOM 1533 N N . ALA B 1 17 ? 18.188 14.992 3.436 1 97.88 17 ALA B N 1
ATOM 1534 C CA . ALA B 1 17 ? 17.094 14.094 3.047 1 97.88 17 ALA B CA 1
ATOM 1535 C C . ALA B 1 17 ? 16.188 14.75 2.01 1 97.88 17 ALA B C 1
ATOM 1537 O O . ALA B 1 17 ? 15.781 14.109 1.041 1 97.88 17 ALA B O 1
ATOM 1538 N N . TYR B 1 18 ? 15.891 15.992 2.24 1 98.06 18 TYR B N 1
ATOM 1539 C CA . TYR B 1 18 ? 15.062 16.734 1.3 1 98.06 18 TYR B CA 1
ATOM 1540 C C . TYR B 1 18 ? 15.711 16.781 -0.077 1 98.06 18 TYR B C 1
ATOM 1542 O O . TYR B 1 18 ? 15.055 16.531 -1.091 1 98.06 18 TYR B O 1
ATOM 1550 N N . ASP B 1 19 ? 16.953 17.062 -0.135 1 98.38 19 ASP B N 1
ATOM 1551 C CA . ASP B 1 19 ? 17.703 17.141 -1.386 1 98.38 19 ASP B CA 1
ATOM 1552 C C . ASP B 1 19 ? 17.719 15.797 -2.102 1 98.38 19 ASP B C 1
ATOM 1554 O O . ASP B 1 19 ? 17.609 15.734 -3.328 1 98.38 19 ASP B O 1
ATOM 1558 N N . PHE B 1 20 ? 17.906 14.836 -1.326 1 98.38 20 PHE B N 1
ATOM 1559 C CA . PHE B 1 20 ? 17.891 13.492 -1.886 1 98.38 20 PHE B CA 1
ATOM 1560 C C . PHE B 1 20 ? 16.578 13.203 -2.6 1 98.38 20 PHE B C 1
ATOM 1562 O O . PHE B 1 20 ? 16.578 12.75 -3.746 1 98.38 20 PHE B O 1
ATOM 1569 N N . HIS B 1 21 ? 15.453 13.484 -1.958 1 98.25 21 HIS B N 1
ATOM 1570 C CA . HIS B 1 21 ? 14.148 13.164 -2.523 1 98.25 21 HIS B CA 1
ATOM 1571 C C . HIS B 1 21 ? 13.828 14.07 -3.707 1 98.25 21 HIS B C 1
ATOM 1573 O O . HIS B 1 21 ? 13.117 13.664 -4.629 1 98.25 21 HIS B O 1
ATOM 1579 N N . THR B 1 22 ? 14.391 15.258 -3.691 1 98.06 22 THR B N 1
ATOM 1580 C CA . THR B 1 22 ? 14.234 16.141 -4.844 1 98.06 22 THR B CA 1
ATOM 1581 C C . THR B 1 22 ? 15.055 15.625 -6.027 1 98.06 22 THR B C 1
ATOM 1583 O O . THR B 1 22 ? 14.57 15.609 -7.16 1 98.06 22 THR B O 1
ATOM 1586 N N . TYR B 1 23 ? 16.234 15.148 -5.691 1 98.06 23 TYR B N 1
ATOM 1587 C CA . TYR B 1 23 ? 17.125 14.609 -6.719 1 98.06 23 TYR B CA 1
ATOM 1588 C C . TYR B 1 23 ? 16.531 13.367 -7.359 1 98.06 23 TYR B C 1
ATOM 1590 O O . TYR B 1 23 ? 16.578 13.211 -8.586 1 98.06 23 TYR B O 1
ATOM 1598 N N . LYS B 1 24 ? 15.867 12.539 -6.555 1 97.69 24 LYS B N 1
ATOM 1599 C CA . LYS B 1 24 ? 15.297 11.281 -7.023 1 97.69 24 LYS B CA 1
ATOM 1600 C C . LYS B 1 24 ? 13.914 11.508 -7.641 1 97.69 24 LYS B C 1
ATOM 1602 O O . LYS B 1 24 ? 13.242 10.547 -8.031 1 97.69 24 LYS B O 1
ATOM 1607 N N . LYS B 1 25 ? 13.422 12.727 -7.613 1 97.75 25 LYS B N 1
ATOM 1608 C CA . LYS B 1 25 ? 12.141 13.125 -8.188 1 97.75 25 LYS B CA 1
ATOM 1609 C C . LYS B 1 25 ? 10.977 12.531 -7.402 1 97.75 25 LYS B C 1
ATOM 1611 O O . LYS B 1 25 ? 9.875 12.367 -7.938 1 97.75 25 LYS B O 1
ATOM 1616 N N . ASN B 1 26 ? 11.25 12.227 -6.137 1 98.19 26 ASN B N 1
ATOM 1617 C CA . ASN B 1 26 ? 10.172 11.852 -5.223 1 98.19 26 ASN B CA 1
ATOM 1618 C C . ASN B 1 26 ? 9.367 13.07 -4.781 1 98.19 26 ASN B C 1
ATOM 1620 O O . ASN B 1 26 ? 8.219 12.945 -4.355 1 98.19 26 ASN B O 1
ATOM 1624 N N . LEU B 1 27 ? 10.031 14.219 -4.816 1 98.31 27 LEU B N 1
ATOM 1625 C CA . LEU B 1 27 ? 9.445 15.531 -4.586 1 98.31 27 LEU B CA 1
ATOM 1626 C C . LEU B 1 27 ? 9.656 16.438 -5.789 1 98.31 27 LEU B C 1
ATOM 1628 O O . LEU B 1 27 ? 10.797 16.641 -6.23 1 98.31 27 LEU B O 1
ATOM 1632 N N . GLU B 1 28 ? 8.594 16.969 -6.266 1 98.38 28 GLU B N 1
ATOM 1633 C CA . GLU B 1 28 ? 8.727 17.797 -7.457 1 98.38 28 GLU B CA 1
ATOM 1634 C C . GLU B 1 28 ? 7.727 18.953 -7.438 1 98.38 28 GLU B C 1
ATOM 1636 O O . GLU B 1 28 ? 6.574 18.781 -7.039 1 98.38 28 GLU B O 1
ATOM 1641 N N . LYS B 1 29 ? 8.219 20.109 -7.859 1 97.88 29 LYS B N 1
ATOM 1642 C CA . LYS B 1 29 ? 7.277 21.188 -8.109 1 97.88 29 LYS B CA 1
ATOM 1643 C C . LYS B 1 29 ? 6.379 20.875 -9.305 1 97.88 29 LYS B C 1
ATOM 1645 O O . LYS B 1 29 ? 6.84 20.328 -10.305 1 97.88 29 LYS B O 1
ATOM 1650 N N . GLU B 1 30 ? 5.164 21.109 -9.102 1 97.5 30 GLU B N 1
ATOM 1651 C CA . GLU B 1 30 ? 4.191 20.812 -10.141 1 97.5 30 GLU B CA 1
ATOM 1652 C C . GLU B 1 30 ? 3.172 21.938 -10.297 1 97.5 30 GLU B C 1
ATOM 1654 O O . GLU B 1 30 ? 2.533 22.344 -9.32 1 97.5 30 GLU B O 1
ATOM 1659 N N . ARG B 1 31 ? 2.979 22.531 -11.484 1 94.25 31 ARG B N 1
ATOM 1660 C CA . ARG B 1 31 ? 2.229 23.75 -11.812 1 94.25 31 ARG B CA 1
ATOM 1661 C C . ARG B 1 31 ? 0.791 23.656 -11.312 1 94.25 31 ARG B C 1
ATOM 1663 O O . ARG B 1 31 ? 0.221 24.641 -10.844 1 94.25 31 ARG B O 1
ATOM 1670 N N . HIS B 1 32 ? 0.232 22.484 -11.383 1 96.5 32 HIS B N 1
ATOM 1671 C CA . HIS B 1 32 ? -1.176 22.344 -11.023 1 96.5 32 HIS B CA 1
ATOM 1672 C C . HIS B 1 32 ? -1.338 21.656 -9.68 1 96.5 32 HIS B C 1
ATOM 1674 O O . HIS B 1 32 ? -2.422 21.156 -9.352 1 96.5 32 HIS B O 1
ATOM 1680 N N . ALA B 1 33 ? -0.284 21.609 -8.953 1 97.44 33 ALA B N 1
ATOM 1681 C CA . ALA B 1 33 ? -0.304 20.891 -7.684 1 97.44 33 ALA B CA 1
ATOM 1682 C C . ALA B 1 33 ? -1.339 21.484 -6.734 1 97.44 33 ALA B C 1
ATOM 1684 O O . ALA B 1 33 ? -2.049 20.75 -6.039 1 97.44 33 ALA B O 1
ATOM 1685 N N . LYS B 1 34 ? -1.473 22.75 -6.711 1 97.62 34 LYS B N 1
ATOM 1686 C CA . LYS B 1 34 ? -2.346 23.422 -5.754 1 97.62 34 LYS B CA 1
ATOM 1687 C C . LYS B 1 34 ? -3.809 23.062 -5.996 1 97.62 34 LYS B C 1
ATOM 1689 O O . LYS B 1 34 ? -4.629 23.109 -5.078 1 97.62 34 LYS B O 1
ATOM 1694 N N . SER B 1 35 ? -4.109 22.719 -7.215 1 97.12 35 SER B N 1
ATOM 1695 C CA . SER B 1 35 ? -5.473 22.328 -7.539 1 97.12 35 SER B CA 1
ATOM 1696 C C . SER B 1 35 ? -5.828 21 -6.891 1 97.12 35 SER B C 1
ATOM 1698 O O . SER B 1 35 ? -7 20.625 -6.82 1 97.12 35 SER B O 1
ATOM 1700 N N . LEU B 1 36 ? -4.852 20.266 -6.34 1 98 36 LEU B N 1
ATOM 1701 C CA . LEU B 1 36 ? -5.059 18.938 -5.77 1 98 36 LEU B CA 1
ATOM 1702 C C . LEU B 1 36 ? -5.273 19.016 -4.262 1 98 36 LEU B C 1
ATOM 1704 O O . LEU B 1 36 ? -5.594 18.016 -3.623 1 98 36 LEU B O 1
ATOM 1708 N N . VAL B 1 37 ? -5.121 20.188 -3.684 1 98.69 37 VAL B N 1
ATOM 1709 C CA . VAL B 1 37 ? -5.18 20.328 -2.234 1 98.69 37 VAL B CA 1
ATOM 1710 C C . VAL B 1 37 ? -6.5 19.766 -1.709 1 98.69 37 VAL B C 1
ATOM 1712 O O . VAL B 1 37 ? -6.504 18.844 -0.893 1 98.69 37 VAL B O 1
ATOM 1715 N N . TYR B 1 38 ? -7.582 20.234 -2.225 1 98.31 38 TYR B N 1
ATOM 1716 C CA . TYR B 1 38 ? -8.883 19.828 -1.702 1 98.31 38 TYR B CA 1
ATOM 1717 C C . TYR B 1 38 ? -9.258 18.438 -2.199 1 98.31 38 TYR B C 1
ATOM 1719 O O . TYR B 1 38 ? -9.969 17.703 -1.519 1 98.31 38 TYR B O 1
ATOM 1727 N N . ALA B 1 39 ? -8.766 18.062 -3.391 1 98.25 39 ALA B N 1
ATOM 1728 C CA . A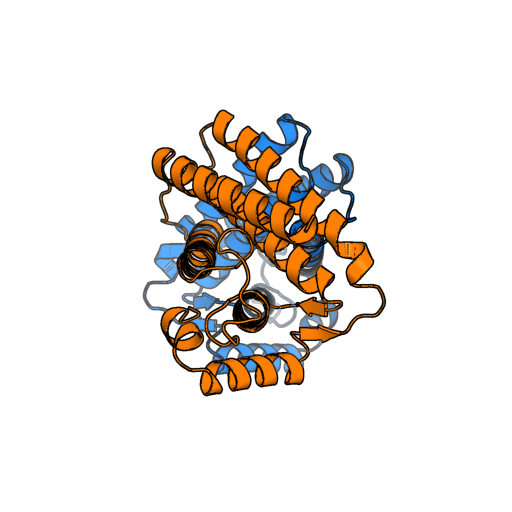LA B 1 39 ? -8.969 16.703 -3.857 1 98.25 39 ALA B CA 1
ATOM 1729 C C . ALA B 1 39 ? -8.336 15.695 -2.898 1 98.25 39 ALA B C 1
ATOM 1731 O O . ALA B 1 39 ? -8.953 14.672 -2.572 1 98.25 39 ALA B O 1
ATOM 1732 N N . HIS B 1 40 ? -7.145 16.016 -2.408 1 98.69 40 HIS B N 1
ATOM 1733 C CA . HIS B 1 40 ? -6.48 15.148 -1.441 1 98.69 40 HIS B CA 1
ATOM 1734 C C . HIS B 1 40 ? -7.203 15.164 -0.098 1 98.69 40 HIS B C 1
ATOM 1736 O O . HIS B 1 40 ? -7.344 14.125 0.552 1 98.69 40 HIS B O 1
ATOM 1742 N N . LEU B 1 41 ? -7.629 16.328 0.31 1 98.69 41 LEU B N 1
ATOM 1743 C CA . LEU B 1 41 ? -8.375 16.406 1.562 1 98.69 41 LEU B CA 1
ATOM 1744 C C . LEU B 1 41 ? -9.664 15.602 1.483 1 98.69 41 LEU B C 1
ATOM 1746 O O . LEU B 1 41 ? -10.031 14.906 2.436 1 98.69 41 LEU B O 1
ATOM 1750 N N . ASP B 1 42 ? -10.359 15.695 0.365 1 98.31 42 ASP B N 1
ATOM 1751 C CA . ASP B 1 42 ? -11.586 14.922 0.16 1 98.31 42 ASP B CA 1
ATOM 1752 C C . ASP B 1 42 ? -11.305 13.422 0.193 1 98.31 42 ASP B C 1
ATOM 1754 O O . ASP B 1 42 ? -12.094 12.656 0.738 1 98.31 42 ASP B O 1
ATOM 1758 N N . LYS B 1 43 ? -10.219 13.047 -0.417 1 98.25 43 LYS B N 1
ATOM 1759 C CA . LYS B 1 43 ? -9.844 11.641 -0.387 1 98.25 43 LYS B CA 1
ATOM 1760 C C . LYS B 1 43 ? -9.531 11.18 1.035 1 98.25 43 LYS B C 1
ATOM 1762 O O . LYS B 1 43 ? -9.844 10.055 1.413 1 98.25 43 LYS B O 1
ATOM 1767 N N . ALA B 1 44 ? -8.852 12.031 1.812 1 98.81 44 ALA B N 1
ATOM 1768 C CA . ALA B 1 44 ? -8.602 11.734 3.219 1 98.81 44 ALA B CA 1
ATOM 1769 C C . ALA B 1 44 ? -9.906 11.492 3.969 1 98.81 44 ALA B C 1
ATOM 1771 O O . ALA B 1 44 ? -10.047 10.508 4.699 1 98.81 44 ALA B O 1
ATOM 1772 N N . LYS B 1 45 ? -10.906 12.336 3.744 1 98.62 45 LYS B N 1
ATOM 1773 C CA . LYS B 1 45 ? -12.203 12.219 4.398 1 98.62 45 LYS B CA 1
ATOM 1774 C C . LYS B 1 45 ? -12.961 10.992 3.898 1 98.62 45 LYS B C 1
ATOM 1776 O O . LYS B 1 45 ? -13.648 10.32 4.672 1 98.62 45 LYS B O 1
ATOM 1781 N N . HIS B 1 46 ? -12.828 10.734 2.627 1 97.88 46 HIS B N 1
ATOM 1782 C CA . HIS B 1 46 ? -13.375 9.516 2.041 1 97.88 46 HIS B CA 1
ATOM 1783 C C . HIS B 1 46 ? -12.852 8.273 2.75 1 97.88 46 HIS B C 1
ATOM 1785 O O . HIS B 1 46 ? -13.617 7.371 3.084 1 97.88 46 HIS B O 1
ATOM 1791 N N . ASN B 1 47 ? -11.555 8.25 2.988 1 98.5 47 ASN B N 1
ATOM 1792 C CA . ASN B 1 47 ? -10.938 7.102 3.643 1 98.5 47 ASN B CA 1
ATOM 1793 C C . ASN B 1 47 ? -11.375 6.984 5.102 1 98.5 47 ASN B C 1
ATOM 1795 O O . ASN B 1 47 ? -11.578 5.879 5.605 1 98.5 47 ASN B O 1
ATOM 1799 N N . LEU B 1 48 ? -11.555 8.109 5.789 1 98.62 48 LEU B N 1
ATOM 1800 C CA . LEU B 1 48 ? -12.07 8.07 7.152 1 98.62 48 LEU B CA 1
ATOM 1801 C C . LEU B 1 48 ? -13.492 7.523 7.176 1 98.62 48 LEU B C 1
ATOM 1803 O O . LEU B 1 48 ? -13.852 6.758 8.078 1 98.62 48 LEU B O 1
ATOM 1807 N N . ALA B 1 49 ? -14.305 7.918 6.219 1 97.62 49 ALA B N 1
ATOM 1808 C CA . ALA B 1 49 ? -15.672 7.422 6.125 1 97.62 49 ALA B CA 1
ATOM 1809 C C . ALA B 1 49 ? -15.695 5.914 5.879 1 97.62 49 ALA B C 1
ATOM 1811 O O . ALA B 1 49 ? -16.516 5.195 6.461 1 97.62 49 ALA B O 1
ATOM 1812 N N . PHE B 1 50 ? -14.844 5.512 5.027 1 97.06 50 PHE B N 1
ATOM 1813 C CA . PHE B 1 50 ? -14.688 4.082 4.789 1 97.06 50 PHE B CA 1
ATOM 1814 C C . PHE B 1 50 ? -14.383 3.348 6.09 1 97.06 50 PHE B C 1
ATOM 1816 O O . PHE B 1 50 ? -15.016 2.334 6.398 1 97.06 50 PHE B O 1
ATOM 1823 N N . VAL B 1 51 ? -13.398 3.811 6.836 1 97.56 51 VAL B N 1
ATOM 1824 C CA . VAL B 1 51 ? -12.984 3.145 8.062 1 97.56 51 VAL B CA 1
ATOM 1825 C C . VAL B 1 51 ? -14.141 3.119 9.055 1 97.56 51 VAL B C 1
ATOM 1827 O O . VAL B 1 51 ? -14.367 2.113 9.734 1 97.56 51 VAL B O 1
ATOM 1830 N N . ASN B 1 52 ? -14.891 4.219 9.141 1 96.19 52 ASN B N 1
ATOM 1831 C CA . ASN B 1 52 ? -16.062 4.266 10.016 1 96.19 52 ASN B CA 1
ATOM 1832 C C . ASN B 1 52 ? -17.047 3.162 9.672 1 96.19 52 ASN B C 1
ATOM 1834 O O . ASN B 1 52 ? -17.594 2.504 10.562 1 96.19 52 ASN B O 1
ATOM 1838 N N . GLN B 1 53 ? -17.266 2.988 8.43 1 95 53 GLN B N 1
ATOM 1839 C CA . GLN B 1 53 ? -18.172 1.931 7.977 1 95 53 GLN B CA 1
ATOM 1840 C C . GLN B 1 53 ? -17.594 0.552 8.305 1 95 53 GLN B C 1
ATOM 1842 O O . GLN B 1 53 ? -18.328 -0.337 8.742 1 95 53 GLN B O 1
ATOM 1847 N N . ASN B 1 54 ? -16.328 0.376 8.078 1 95 54 ASN B N 1
ATOM 1848 C CA . ASN B 1 54 ? -15.695 -0.919 8.273 1 95 54 ASN B CA 1
ATOM 1849 C C . ASN B 1 54 ? -15.695 -1.328 9.75 1 95 54 ASN B C 1
ATOM 1851 O O . ASN B 1 54 ? -15.891 -2.502 10.07 1 95 54 ASN B O 1
ATOM 1855 N N . ILE B 1 55 ? -15.453 -0.419 10.609 1 93.56 55 ILE B N 1
ATOM 1856 C CA . ILE B 1 55 ? -15.445 -0.687 12.039 1 93.56 55 ILE B CA 1
ATOM 1857 C C . ILE B 1 55 ? -16.828 -1.178 12.477 1 93.56 55 ILE B C 1
ATOM 1859 O O . ILE B 1 55 ? -16.938 -2.088 13.305 1 93.56 55 ILE B O 1
ATOM 1863 N N . LYS B 1 56 ? -17.828 -0.688 11.961 1 89.25 56 LYS B N 1
ATOM 1864 C CA . LYS B 1 56 ? -19.203 -1.041 12.328 1 89.25 56 LYS B CA 1
ATOM 1865 C C . LYS B 1 56 ? -19.516 -2.482 11.938 1 89.25 56 LYS B C 1
ATOM 1867 O O . LYS B 1 56 ? -20.328 -3.145 12.594 1 89.25 56 LYS B O 1
ATOM 1872 N N . SER B 1 57 ? -18.781 -2.953 10.969 1 84.62 57 SER B N 1
ATOM 1873 C CA . SER B 1 57 ? -19.016 -4.324 10.523 1 84.62 57 SER B CA 1
ATOM 1874 C C . SER B 1 57 ? -18.297 -5.324 11.414 1 84.62 57 SER B C 1
ATOM 1876 O O . SER B 1 57 ? -18.656 -6.504 11.453 1 84.62 57 SER B O 1
ATOM 1878 N N . GLY B 1 58 ? -17.172 -4.98 12.078 1 77.5 58 GLY B N 1
ATOM 1879 C CA . GLY B 1 58 ? -16.562 -5.695 13.188 1 77.5 58 GLY B CA 1
ATOM 1880 C C . GLY B 1 58 ? -15.531 -6.711 12.75 1 77.5 58 GLY B C 1
ATOM 1881 O O . GLY B 1 58 ? -14.859 -7.324 13.578 1 77.5 58 GLY B O 1
ATOM 1882 N N . ASN B 1 59 ? -15.148 -7.156 11.562 1 83.19 59 ASN B N 1
ATOM 1883 C CA . ASN B 1 59 ? -14.359 -8.344 11.258 1 83.19 59 ASN B CA 1
ATOM 1884 C C . ASN B 1 59 ? -13.07 -7.992 10.523 1 83.19 59 ASN B C 1
ATOM 1886 O O . ASN B 1 59 ? -12.141 -8.805 10.461 1 83.19 59 ASN B O 1
ATOM 1890 N N . PHE B 1 60 ? -12.742 -6.871 10.086 1 94.81 60 PHE B N 1
ATOM 1891 C CA . PHE B 1 60 ? -11.617 -6.59 9.195 1 94.81 60 PHE B CA 1
ATOM 189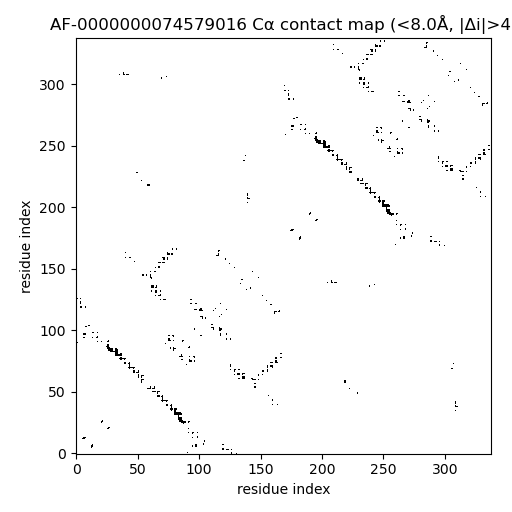2 C C . PHE B 1 60 ? -10.867 -5.348 9.656 1 94.81 60 PHE B C 1
ATOM 1894 O O . PHE B 1 60 ? -10.664 -4.414 8.875 1 94.81 60 PHE B O 1
ATOM 1901 N N . GLN B 1 61 ? -10.258 -5.527 10.914 1 96.12 61 GLN B N 1
ATOM 1902 C CA . GLN B 1 61 ? -9.578 -4.398 11.555 1 96.12 61 GLN B CA 1
ATOM 1903 C C . GLN B 1 61 ? -8.312 -4.02 10.797 1 96.12 61 GLN B C 1
ATOM 1905 O O . GLN B 1 61 ? -7.91 -2.854 10.789 1 96.12 61 GLN B O 1
ATOM 1910 N N . ASP B 1 62 ? -7.715 -5.031 10.148 1 97.25 62 ASP B N 1
ATOM 1911 C CA . ASP B 1 62 ? -6.52 -4.75 9.359 1 97.25 62 ASP B CA 1
ATOM 1912 C C . ASP B 1 62 ? -6.809 -3.719 8.273 1 97.25 62 ASP B C 1
ATOM 1914 O O . ASP B 1 62 ? -6.039 -2.775 8.086 1 97.25 62 ASP B O 1
ATOM 1918 N N . TRP B 1 63 ? -7.969 -3.85 7.684 1 97.56 63 TRP B N 1
ATOM 1919 C CA . TRP B 1 63 ? -8.297 -2.941 6.59 1 97.56 63 TRP B CA 1
ATOM 1920 C C . TRP B 1 63 ? -8.68 -1.565 7.121 1 97.56 63 TRP B C 1
ATOM 1922 O O . TRP B 1 63 ? -8.523 -0.558 6.426 1 97.56 63 TRP B O 1
ATOM 1932 N N . SER B 1 64 ? -9.172 -1.522 8.383 1 98.06 64 SER B N 1
ATOM 1933 C CA . SER B 1 64 ? -9.367 -0.222 9.008 1 98.06 64 SER B CA 1
ATOM 1934 C C . SER B 1 64 ? -8.047 0.501 9.211 1 98.06 64 SER B C 1
ATOM 1936 O O . SER B 1 64 ? -7.941 1.705 8.969 1 98.06 64 SER B O 1
ATOM 1938 N N . ILE B 1 65 ? -7.047 -0.242 9.586 1 98.5 65 ILE B N 1
ATOM 1939 C CA . ILE B 1 65 ? -5.727 0.341 9.812 1 98.5 65 ILE B CA 1
ATOM 1940 C C . ILE B 1 65 ? -5.164 0.858 8.484 1 98.5 65 ILE B C 1
ATOM 1942 O O . ILE B 1 65 ? -4.637 1.972 8.422 1 98.5 65 ILE B O 1
ATOM 1946 N N . VAL B 1 66 ? -5.316 0.062 7.414 1 98.62 66 VAL B N 1
ATOM 1947 C CA . VAL B 1 66 ? -4.848 0.477 6.098 1 98.62 66 VAL B CA 1
ATOM 1948 C C . VAL B 1 66 ? -5.574 1.75 5.668 1 98.62 66 VAL B C 1
ATOM 1950 O O . VAL B 1 66 ? -4.945 2.703 5.203 1 98.62 66 VAL B O 1
ATOM 1953 N N . GLY B 1 67 ? -6.871 1.748 5.879 1 98.62 67 GLY B N 1
ATOM 1954 C CA . GLY B 1 67 ? -7.66 2.922 5.539 1 98.62 67 GLY B CA 1
ATOM 1955 C C . GLY B 1 67 ? -7.25 4.16 6.309 1 98.62 67 GLY B C 1
ATOM 1956 O O . GLY B 1 67 ? -7.211 5.262 5.75 1 98.62 67 GLY B O 1
ATOM 1957 N N . LEU B 1 68 ? -6.977 3.967 7.609 1 98.88 68 LEU B N 1
ATOM 1958 C CA . LEU B 1 68 ? -6.562 5.09 8.445 1 98.88 68 LEU B CA 1
ATOM 1959 C C . LEU B 1 68 ? -5.242 5.676 7.949 1 98.88 68 LEU B C 1
ATOM 1961 O O . LEU B 1 68 ? -5.086 6.895 7.883 1 98.88 68 LEU B O 1
ATOM 1965 N N . TYR B 1 69 ? -4.352 4.867 7.566 1 98.88 69 TYR B N 1
ATOM 1966 C CA . TYR B 1 69 ? -3.07 5.371 7.09 1 98.88 69 TYR B CA 1
ATOM 1967 C C . TYR B 1 69 ? -3.248 6.207 5.828 1 98.88 69 TYR B C 1
ATOM 1969 O O . TYR B 1 69 ? -2.678 7.293 5.707 1 98.88 69 TYR B O 1
ATOM 1977 N N . TYR B 1 70 ? -4.059 5.668 4.934 1 98.81 70 TYR B N 1
ATOM 1978 C CA . TYR B 1 70 ? -4.191 6.383 3.67 1 98.81 70 TYR B CA 1
ATOM 1979 C C . TYR B 1 70 ? -4.988 7.668 3.85 1 98.81 70 TYR B C 1
ATOM 1981 O O . TYR B 1 70 ? -4.836 8.609 3.072 1 98.81 70 TYR B O 1
ATOM 1989 N N . ALA B 1 71 ? -5.844 7.723 4.91 1 98.94 71 ALA B N 1
ATOM 1990 C CA . ALA B 1 71 ? -6.461 9 5.262 1 98.94 71 ALA B CA 1
ATOM 1991 C C . ALA B 1 71 ? -5.402 10.023 5.672 1 98.94 71 ALA B C 1
ATOM 1993 O O . ALA B 1 71 ? -5.363 11.133 5.141 1 98.94 71 ALA B O 1
ATOM 1994 N N . VAL B 1 72 ? -4.516 9.586 6.531 1 98.94 72 VAL B N 1
ATOM 1995 C CA . VAL B 1 72 ? -3.463 10.453 7.047 1 98.94 72 VAL B CA 1
ATOM 1996 C C . VAL B 1 72 ? -2.49 10.812 5.922 1 98.94 72 VAL B C 1
ATOM 1998 O O . VAL B 1 72 ? -2.074 11.961 5.797 1 98.94 72 VAL B O 1
ATOM 2001 N N . TYR B 1 73 ? -2.174 9.898 5.07 1 98.94 73 TYR B N 1
ATOM 2002 C CA . TYR B 1 73 ? -1.245 10.109 3.967 1 98.94 73 TYR B CA 1
ATOM 2003 C C . TYR B 1 73 ? -1.788 11.141 2.984 1 98.94 73 TYR B C 1
ATOM 2005 O O . TYR B 1 73 ? -1.07 12.055 2.576 1 98.94 73 TYR B O 1
ATOM 2013 N N . HIS B 1 74 ? -3.062 10.984 2.633 1 98.94 74 HIS B N 1
ATOM 2014 C CA . HIS B 1 74 ? -3.656 11.93 1.695 1 98.94 74 HIS B CA 1
ATOM 2015 C C . HIS B 1 74 ? -3.77 13.32 2.314 1 98.94 74 HIS B C 1
ATOM 2017 O O . HIS B 1 74 ? -3.633 14.328 1.616 1 98.94 74 HIS B O 1
ATOM 2023 N N . ALA B 1 75 ? -4.07 13.367 3.621 1 98.94 75 ALA B N 1
ATOM 2024 C CA . ALA B 1 75 ? -4.023 14.672 4.281 1 98.94 75 ALA B CA 1
ATOM 2025 C C . ALA B 1 75 ? -2.635 15.289 4.168 1 98.94 75 ALA B C 1
ATOM 2027 O O . ALA B 1 75 ? -2.5 16.484 3.861 1 98.94 75 ALA B O 1
ATOM 2028 N N . ALA B 1 76 ? -1.591 14.492 4.375 1 98.88 76 ALA B N 1
ATOM 2029 C CA . ALA B 1 76 ? -0.216 14.969 4.242 1 98.88 76 ALA B CA 1
ATOM 2030 C C . ALA B 1 76 ? 0.065 15.445 2.818 1 98.88 76 ALA B C 1
ATOM 2032 O O . ALA B 1 76 ? 0.708 16.469 2.617 1 98.88 76 ALA B O 1
ATOM 2033 N N . LEU B 1 77 ? -0.428 14.703 1.834 1 98.81 77 LEU B N 1
ATOM 2034 C CA . LEU B 1 77 ? -0.237 15.078 0.438 1 98.81 77 LEU B CA 1
ATOM 2035 C C . LEU B 1 77 ? -0.902 16.422 0.139 1 98.81 77 LEU B C 1
ATOM 2037 O O . LEU B 1 77 ? -0.404 17.188 -0.68 1 98.81 77 LEU B O 1
ATOM 2041 N N . ALA B 1 78 ? -2.043 16.703 0.792 1 98.81 78 ALA B N 1
ATOM 2042 C CA . ALA B 1 78 ? -2.701 17.984 0.626 1 98.81 78 ALA B CA 1
ATOM 2043 C C . ALA B 1 78 ? -1.773 19.141 1.027 1 98.81 78 ALA B C 1
ATOM 2045 O O . ALA B 1 78 ? -1.716 20.156 0.348 1 98.81 78 ALA B O 1
ATOM 2046 N N . LEU B 1 79 ? -1.022 18.953 2.098 1 98.56 79 LEU B N 1
ATOM 2047 C CA . LEU B 1 79 ? -0.089 19.984 2.551 1 98.56 79 LEU B CA 1
ATOM 2048 C C . LEU B 1 79 ? 1.057 20.141 1.558 1 98.56 79 LEU B C 1
ATOM 2050 O O . LEU B 1 79 ? 1.519 21.266 1.321 1 98.56 79 LEU B O 1
ATOM 2054 N N . VAL B 1 80 ? 1.524 19.047 1.001 1 98.75 80 VAL B N 1
ATOM 2055 C CA . VAL B 1 80 ? 2.557 19.125 -0.028 1 98.75 80 VAL B CA 1
ATOM 2056 C C . VAL B 1 80 ? 2.043 19.922 -1.223 1 98.75 80 VAL B C 1
ATOM 2058 O O . VAL B 1 80 ? 2.727 20.812 -1.714 1 98.75 80 VAL B O 1
ATOM 2061 N N . ALA B 1 81 ? 0.83 19.641 -1.623 1 98.69 81 ALA B N 1
ATOM 2062 C CA . ALA B 1 81 ? 0.206 20.297 -2.766 1 98.69 81 ALA B CA 1
ATOM 2063 C C . ALA B 1 81 ? 0.015 21.797 -2.498 1 98.69 81 ALA B C 1
ATOM 2065 O O . ALA B 1 81 ? 0.16 22.609 -3.404 1 98.69 81 ALA B O 1
ATOM 2066 N N . LYS B 1 82 ? -0.341 22.109 -1.287 1 98.12 82 LYS B N 1
ATOM 2067 C CA . LYS B 1 82 ? -0.571 23.5 -0.922 1 98.12 82 LYS B CA 1
ATOM 2068 C C . LYS B 1 82 ? 0.655 24.359 -1.223 1 98.12 82 LYS B C 1
ATOM 2070 O O . LYS B 1 82 ? 0.528 25.547 -1.559 1 98.12 82 LYS B O 1
ATOM 2075 N N . LYS B 1 83 ? 1.811 23.75 -1.197 1 97.62 83 LYS B N 1
ATOM 2076 C CA . LYS B 1 83 ? 3.049 24.484 -1.454 1 97.62 83 LYS B CA 1
ATOM 2077 C C . LYS B 1 83 ? 3.49 24.328 -2.906 1 97.62 83 LYS B C 1
ATOM 2079 O O . LYS B 1 83 ? 4.609 24.703 -3.266 1 97.62 83 LYS B O 1
ATOM 2084 N N . GLY B 1 84 ? 2.648 23.688 -3.709 1 98.31 84 GLY B N 1
ATOM 2085 C CA . GLY B 1 84 ? 2.912 23.594 -5.137 1 98.31 84 GLY B CA 1
ATOM 2086 C C . GLY B 1 84 ? 3.77 22.406 -5.516 1 98.31 84 GLY B C 1
ATOM 2087 O O . GLY B 1 84 ? 4.43 22.406 -6.555 1 98.31 84 GLY B O 1
ATOM 2088 N N . PHE B 1 85 ? 3.828 21.359 -4.66 1 98.69 85 PHE B N 1
ATOM 2089 C CA . PHE B 1 85 ? 4.648 20.188 -4.918 1 98.69 85 PHE B CA 1
ATOM 2090 C C . PHE B 1 85 ? 3.783 18.938 -5.031 1 98.69 85 PHE B C 1
ATOM 2092 O O . PHE B 1 85 ? 2.611 18.953 -4.648 1 98.69 85 PHE B O 1
ATOM 2099 N N . ILE B 1 86 ? 4.297 17.938 -5.625 1 98.38 86 ILE B N 1
ATOM 2100 C CA . ILE B 1 86 ? 3.773 16.578 -5.562 1 98.38 86 ILE B CA 1
ATOM 2101 C C . ILE B 1 86 ? 4.82 15.656 -4.949 1 98.38 86 ILE B C 1
ATOM 2103 O O . ILE B 1 86 ? 6.023 15.875 -5.098 1 98.38 86 ILE B O 1
ATOM 2107 N N . SER B 1 87 ? 4.391 14.703 -4.258 1 98.38 87 SER B N 1
ATOM 2108 C CA . SER B 1 87 ? 5.262 13.703 -3.648 1 98.38 87 SER B CA 1
ATOM 2109 C C . SER B 1 87 ? 4.918 12.297 -4.141 1 98.38 87 SER B C 1
ATOM 2111 O O . SER B 1 87 ? 3.742 11.961 -4.301 1 98.38 87 SER B O 1
ATOM 2113 N N . ARG B 1 88 ? 5.91 11.422 -4.395 1 96.56 88 ARG B N 1
ATOM 2114 C CA . ARG B 1 88 ? 5.719 10.062 -4.895 1 96.56 88 ARG B CA 1
ATOM 2115 C C . ARG B 1 88 ? 6.273 9.039 -3.914 1 96.56 88 ARG B C 1
ATOM 2117 O O . ARG B 1 88 ? 6.504 7.883 -4.281 1 96.56 88 ARG B O 1
ATOM 2124 N N . SER B 1 89 ? 6.484 9.469 -2.66 1 96.88 89 SER B N 1
ATOM 2125 C CA . SER B 1 89 ? 7.051 8.617 -1.621 1 96.88 89 SER B CA 1
ATOM 2126 C C . SER B 1 89 ? 6.488 8.969 -0.249 1 96.88 89 SER B C 1
ATOM 2128 O O . SER B 1 89 ? 6.406 10.141 0.113 1 96.88 89 SER B O 1
ATOM 2130 N N . HIS B 1 90 ? 6.18 7.898 0.518 1 97.94 90 HIS B N 1
ATOM 2131 C CA . HIS B 1 90 ? 5.703 8.086 1.884 1 97.94 90 HIS B CA 1
ATOM 2132 C C . HIS B 1 90 ? 6.738 8.812 2.732 1 97.94 90 HIS B C 1
ATOM 2134 O O . HIS B 1 90 ? 6.398 9.734 3.482 1 97.94 90 HIS B O 1
ATOM 2140 N N . ASN B 1 91 ? 8.016 8.453 2.543 1 97.5 91 ASN B N 1
ATOM 2141 C CA . ASN B 1 91 ? 9.086 9.086 3.309 1 97.5 91 ASN B CA 1
ATOM 2142 C C . ASN B 1 91 ? 9.336 10.516 2.854 1 97.5 91 ASN B C 1
ATOM 2144 O O . ASN B 1 91 ? 9.516 11.414 3.68 1 97.5 91 ASN B O 1
ATOM 2148 N N . ALA B 1 92 ? 9.367 10.742 1.563 1 98.31 92 ALA B N 1
ATOM 2149 C CA . ALA B 1 92 ? 9.57 12.086 1.036 1 98.31 92 ALA B CA 1
ATOM 2150 C C . ALA B 1 92 ? 8.484 13.039 1.54 1 98.31 92 ALA B C 1
ATOM 2152 O O . ALA B 1 92 ? 8.766 14.203 1.836 1 98.31 92 ALA B O 1
ATOM 2153 N N . THR B 1 93 ? 7.301 12.516 1.626 1 98.69 93 THR B N 1
ATOM 2154 C CA . THR B 1 93 ? 6.168 13.312 2.086 1 98.69 93 THR B CA 1
ATOM 2155 C C . THR B 1 93 ? 6.406 13.828 3.506 1 98.69 93 THR B C 1
ATOM 2157 O O . THR B 1 93 ? 6.25 15.016 3.777 1 98.69 93 THR B O 1
ATOM 2160 N N . MET B 1 94 ? 6.863 12.938 4.391 1 98.12 94 MET B N 1
ATOM 2161 C CA . MET B 1 94 ? 7.078 13.344 5.773 1 98.12 94 MET B CA 1
ATOM 2162 C C . MET B 1 94 ? 8.273 14.289 5.891 1 98.12 94 MET B C 1
ATOM 2164 O O . MET B 1 94 ? 8.234 15.258 6.645 1 98.12 94 MET B O 1
ATOM 2168 N N . ILE B 1 95 ? 9.32 14.062 5.133 1 98.19 95 ILE B N 1
ATOM 2169 C CA . ILE B 1 95 ? 10.477 14.945 5.113 1 98.19 95 ILE B CA 1
ATOM 2170 C C . ILE B 1 95 ? 10.047 16.359 4.703 1 98.19 95 ILE B C 1
ATOM 2172 O O . ILE B 1 95 ? 10.477 17.344 5.305 1 98.19 95 ILE B O 1
ATOM 2176 N N . PHE B 1 96 ? 9.227 16.438 3.684 1 98.25 96 PHE B N 1
ATOM 2177 C CA . PHE B 1 96 ? 8.703 17.719 3.209 1 98.25 96 PHE B CA 1
ATOM 2178 C C . PHE B 1 96 ? 7.938 18.438 4.316 1 98.25 96 PHE B C 1
ATOM 2180 O O . PHE B 1 96 ? 8.109 19.641 4.516 1 98.25 96 PHE B O 1
ATOM 2187 N N . LEU B 1 97 ? 7.082 17.688 5.023 1 98 97 LEU B N 1
ATOM 2188 C CA . LEU B 1 97 ? 6.262 18.297 6.066 1 98 97 LEU B CA 1
ATOM 2189 C C . LEU B 1 97 ? 7.133 18.812 7.207 1 98 97 LEU B C 1
ATOM 2191 O O . LEU B 1 97 ? 6.898 19.906 7.73 1 98 97 LEU B O 1
ATOM 2195 N N . ILE B 1 98 ? 8.086 18.047 7.578 1 96.88 98 ILE B N 1
ATOM 2196 C CA . ILE B 1 98 ? 8.969 18.469 8.656 1 96.88 98 ILE B CA 1
ATOM 2197 C C . ILE B 1 98 ? 9.719 19.734 8.234 1 96.88 98 ILE B C 1
ATOM 2199 O O . ILE B 1 98 ? 9.844 20.672 9.023 1 96.88 98 ILE B O 1
ATOM 2203 N N . LYS B 1 99 ? 10.102 19.844 7.055 1 95.81 99 LYS B N 1
ATOM 2204 C CA . LYS B 1 99 ? 10.875 20.984 6.578 1 95.81 99 LYS B CA 1
ATOM 2205 C C . LYS B 1 99 ? 10.016 22.234 6.488 1 95.81 99 LYS B C 1
ATOM 2207 O O . LYS B 1 99 ? 10.477 23.344 6.793 1 95.81 99 LYS B O 1
ATOM 2212 N N . ASN B 1 100 ? 8.75 22.078 6.145 1 95.06 100 ASN B N 1
ATOM 2213 C CA . ASN B 1 100 ? 8.016 23.25 5.688 1 95.06 100 ASN B CA 1
ATOM 2214 C C . ASN B 1 100 ? 6.898 23.625 6.656 1 95.06 100 ASN B C 1
ATOM 2216 O O . ASN B 1 100 ? 6.34 24.719 6.578 1 95.06 100 ASN B O 1
ATOM 2220 N N . TYR B 1 101 ? 6.594 22.734 7.543 1 95.06 101 TYR B N 1
ATOM 2221 C CA . TYR B 1 101 ? 5.414 22.984 8.359 1 95.06 101 TYR B CA 1
ATOM 2222 C C . TYR B 1 101 ? 5.734 22.875 9.844 1 95.06 101 TYR B C 1
ATOM 2224 O O . TYR B 1 101 ? 4.84 22.656 10.664 1 95.06 101 TYR B O 1
ATOM 2232 N N . THR B 1 102 ? 6.977 22.828 10.172 1 91.69 102 THR B N 1
ATOM 2233 C CA . THR B 1 102 ? 7.332 22.781 11.586 1 91.69 102 THR B CA 1
ATOM 2234 C C . THR B 1 102 ? 7.977 24.094 12.023 1 91.69 102 THR B C 1
ATOM 2236 O O . THR B 1 102 ? 8.414 24.891 11.195 1 91.69 102 THR B O 1
ATOM 2239 N N . ASN B 1 103 ? 8.016 24.281 13.266 1 85 103 ASN B N 1
ATOM 2240 C CA . ASN B 1 103 ? 8.617 25.484 13.828 1 85 103 ASN B CA 1
ATOM 2241 C C . ASN B 1 103 ? 10.07 25.25 14.234 1 85 103 ASN B C 1
ATOM 2243 O O . ASN B 1 103 ? 10.781 26.188 14.57 1 85 103 ASN B O 1
ATOM 2247 N N . GLU B 1 104 ? 10.523 24.125 14.18 1 80.88 104 GLU B N 1
ATOM 2248 C CA . GLU B 1 104 ? 11.805 23.719 14.75 1 80.88 104 GLU B CA 1
ATOM 2249 C C . GLU B 1 104 ? 12.961 24.531 14.164 1 80.88 104 GLU B C 1
ATOM 2251 O O . GLU B 1 104 ? 13.93 24.828 14.859 1 80.88 104 GLU B O 1
ATOM 2256 N N . PHE B 1 105 ? 12.867 24.906 13 1 78.94 105 PHE B N 1
ATOM 2257 C CA . PHE B 1 105 ? 14.008 25.609 12.422 1 78.94 105 PHE B CA 1
ATOM 2258 C C . PHE B 1 105 ? 13.602 26.984 11.93 1 78.94 105 PHE B C 1
ATOM 2260 O O . PHE B 1 105 ? 14.273 27.562 11.062 1 78.94 105 PHE B O 1
ATOM 2267 N N . ARG B 1 106 ? 12.602 27.359 12.391 1 78.06 106 ARG B N 1
ATOM 2268 C CA . ARG B 1 106 ? 12.133 28.688 11.992 1 78.06 106 ARG B CA 1
ATOM 2269 C C . ARG B 1 106 ? 12.492 29.734 13.047 1 78.06 106 ARG B C 1
ATOM 2271 O O . ARG B 1 106 ? 12.57 29.422 14.234 1 78.06 106 ARG B O 1
ATOM 2278 N N . ASP B 1 107 ? 12.648 30.875 12.453 1 71.44 107 ASP B N 1
ATOM 2279 C CA . ASP B 1 107 ? 12.844 32 13.336 1 71.44 107 ASP B CA 1
ATOM 2280 C C . ASP B 1 107 ? 11.578 32.312 14.148 1 71.44 107 ASP B C 1
ATOM 2282 O O . ASP B 1 107 ? 10.469 32.094 13.664 1 71.44 107 ASP B O 1
ATOM 2286 N N . GLU B 1 108 ? 11.789 32.656 15.336 1 63.66 108 GLU B N 1
ATOM 2287 C CA . GLU B 1 108 ? 10.719 32.938 16.297 1 63.66 108 GLU B CA 1
ATOM 2288 C C . GLU B 1 108 ? 9.617 33.781 15.672 1 63.66 108 GLU B C 1
ATOM 2290 O O . GLU B 1 108 ? 8.43 33.562 15.914 1 63.66 108 GLU B O 1
ATOM 2295 N N . GLU B 1 109 ? 10 34.781 14.914 1 59.19 109 GLU B N 1
ATOM 2296 C CA . GLU B 1 109 ? 9.055 35.719 14.359 1 59.19 109 GLU B CA 1
ATOM 2297 C C . GLU B 1 109 ? 8.141 35.094 13.32 1 59.19 109 GLU B C 1
ATOM 2299 O O . GLU B 1 109 ? 7.051 35.562 13.047 1 59.19 109 GLU B O 1
ATOM 2304 N N . LEU B 1 110 ? 8.531 34 12.859 1 63.91 110 LEU B N 1
ATOM 2305 C CA . LEU B 1 110 ? 7.816 33.312 11.773 1 63.91 110 LEU B CA 1
ATOM 2306 C C . LEU B 1 110 ? 7.172 32.031 12.25 1 63.91 110 LEU B C 1
ATOM 2308 O O . LEU B 1 110 ? 6.684 31.234 11.445 1 63.91 110 LEU B O 1
ATOM 2312 N N . GLN B 1 111 ? 7.113 32 13.547 1 65.69 111 GLN B N 1
ATOM 2313 C CA . GLN B 1 111 ? 6.648 30.734 14.125 1 65.69 111 GLN B CA 1
ATOM 2314 C C . GLN B 1 111 ? 5.148 30.562 13.93 1 65.69 111 GLN B C 1
ATOM 2316 O O . GLN B 1 111 ? 4.387 31.531 14.016 1 65.69 111 GLN B O 1
ATOM 2321 N N . LEU B 1 112 ? 4.824 29.484 13.484 1 68.25 112 LEU B N 1
ATOM 2322 C CA . LEU B 1 112 ? 3.422 29.094 13.391 1 68.25 112 LEU B CA 1
ATOM 2323 C C . LEU B 1 112 ? 2.852 28.797 14.773 1 68.25 112 LEU B C 1
ATOM 2325 O O . LEU B 1 112 ? 3.586 28.391 15.68 1 68.25 112 LEU B O 1
ATOM 2329 N N . ILE B 1 113 ? 1.593 29.188 14.961 1 71.56 113 ILE B N 1
ATOM 2330 C CA . ILE B 1 113 ? 0.94 28.672 16.172 1 71.56 113 ILE B CA 1
ATOM 2331 C C . ILE B 1 113 ? 0.899 27.156 16.125 1 71.56 113 ILE B C 1
ATOM 2333 O O . ILE B 1 113 ? 0.725 26.562 15.055 1 71.56 113 ILE B O 1
ATOM 2337 N N . ASP B 1 114 ? 1.198 26.531 17.203 1 69 114 ASP B N 1
ATOM 2338 C CA . ASP B 1 114 ? 1.329 25.078 17.297 1 69 114 ASP B CA 1
ATOM 2339 C C . ASP B 1 114 ? 0.147 24.375 16.641 1 69 114 ASP B C 1
ATOM 2341 O O . ASP B 1 114 ? 0.315 23.328 16.016 1 69 114 ASP B O 1
ATOM 2345 N N . ASP B 1 115 ? -0.903 25.031 16.703 1 77.69 115 ASP B N 1
ATOM 2346 C CA . ASP B 1 115 ? -2.104 24.422 16.156 1 77.69 115 ASP B CA 1
ATOM 2347 C C . ASP B 1 115 ? -2.064 24.391 14.625 1 77.69 115 ASP B C 1
ATOM 2349 O O . ASP B 1 115 ? -2.814 23.656 13.984 1 77.69 115 ASP B O 1
ATOM 2353 N N . LEU B 1 116 ? -1.105 25.047 14.109 1 84.44 116 LEU B N 1
ATOM 2354 C CA . LEU B 1 116 ? -1.039 25.141 12.656 1 84.44 116 LEU B CA 1
ATOM 2355 C C . LEU B 1 116 ? 0.288 24.594 12.133 1 84.44 116 LEU B C 1
ATOM 2357 O O . LEU B 1 116 ? 0.702 24.922 11.016 1 84.44 116 LEU B O 1
ATOM 2361 N N . ALA B 1 117 ? 0.906 23.891 13.062 1 91.88 117 ALA B N 1
ATOM 2362 C CA . ALA B 1 117 ? 2.186 23.297 12.68 1 91.88 117 ALA B CA 1
ATOM 2363 C C . ALA B 1 117 ? 2.162 21.781 12.852 1 91.88 117 ALA B C 1
ATOM 2365 O O . ALA B 1 117 ? 1.466 21.266 13.719 1 91.88 117 ALA B O 1
ATOM 2366 N N . ILE B 1 118 ? 2.906 21.125 11.992 1 95.81 118 ILE B N 1
ATOM 2367 C CA . ILE B 1 118 ? 3.16 19.703 12.188 1 95.81 118 ILE B CA 1
ATOM 2368 C C . ILE B 1 118 ? 4.199 19.516 13.289 1 95.81 118 ILE B C 1
ATOM 2370 O O . ILE B 1 118 ? 5.348 19.938 13.148 1 95.81 118 ILE B O 1
ATOM 2374 N N . THR B 1 119 ? 3.785 18.922 14.367 1 94.69 119 THR B N 1
ATOM 2375 C CA . THR B 1 119 ? 4.668 18.719 15.508 1 94.69 119 THR B CA 1
ATOM 2376 C C . THR B 1 119 ? 5.402 17.391 15.398 1 94.69 119 THR B C 1
ATOM 2378 O O . THR B 1 119 ? 5.102 16.578 14.523 1 94.69 119 THR B O 1
ATOM 2381 N N . LYS B 1 120 ? 6.32 17.203 16.297 1 95.12 120 LYS B N 1
ATOM 2382 C CA . LYS B 1 120 ? 7.023 15.922 16.375 1 95.12 120 LYS B CA 1
ATOM 2383 C C . LYS B 1 120 ? 6.059 14.773 16.656 1 95.12 120 LYS B C 1
ATOM 2385 O O . LYS B 1 120 ? 6.223 13.672 16.141 1 95.12 120 LYS B O 1
ATOM 2390 N N . LYS B 1 121 ? 5.086 15.055 17.453 1 96 121 LYS B N 1
ATOM 2391 C CA . LYS B 1 121 ? 4.062 14.062 17.781 1 96 121 LYS B CA 1
ATOM 2392 C C . LYS B 1 121 ? 3.277 13.656 16.531 1 96 121 LYS B C 1
ATOM 2394 O O . LYS B 1 121 ? 3.002 12.477 16.328 1 96 121 LYS B O 1
ATOM 2399 N N . ASP B 1 122 ? 2.949 14.633 15.727 1 97.31 122 ASP B N 1
ATOM 2400 C CA . ASP B 1 122 ? 2.24 14.352 14.484 1 97.31 122 ASP B CA 1
ATOM 2401 C C . ASP B 1 122 ? 3.076 13.469 13.562 1 97.31 122 ASP B C 1
ATOM 2403 O O . ASP B 1 122 ? 2.572 12.484 13.008 1 97.31 122 ASP B O 1
ATOM 2407 N N . ALA B 1 123 ? 4.301 13.852 13.414 1 97.62 123 ALA B N 1
ATOM 2408 C CA . ALA B 1 123 ? 5.199 13.125 12.523 1 97.62 123 ALA B CA 1
ATOM 2409 C C . ALA B 1 123 ? 5.426 11.695 13.016 1 97.62 123 ALA B C 1
ATOM 2411 O O . ALA B 1 123 ? 5.465 10.758 12.211 1 97.62 123 ALA B O 1
ATOM 2412 N N . THR B 1 124 ? 5.605 11.594 14.297 1 98 124 THR B N 1
ATOM 2413 C CA . THR B 1 124 ? 5.766 10.266 14.891 1 98 124 THR B CA 1
ATOM 2414 C C . THR B 1 124 ? 4.523 9.414 14.656 1 98 124 THR B C 1
ATOM 2416 O O . THR B 1 124 ? 4.629 8.234 14.328 1 98 124 THR B O 1
ATOM 2419 N N . PHE B 1 125 ? 3.402 9.969 14.859 1 98.62 125 PHE B N 1
ATOM 2420 C CA . PHE B 1 125 ? 2.16 9.242 14.625 1 98.62 125 PHE B CA 1
ATOM 2421 C C . PHE B 1 125 ? 2.08 8.75 13.188 1 98.62 125 PHE B C 1
ATOM 2423 O O . PHE B 1 125 ? 1.729 7.598 12.93 1 98.62 125 PHE B O 1
ATOM 2430 N N . TYR B 1 126 ? 2.414 9.609 12.234 1 98.5 126 TYR B N 1
ATOM 2431 C CA . TYR B 1 126 ? 2.438 9.258 10.82 1 98.5 126 TYR B CA 1
ATOM 2432 C C . TYR B 1 126 ? 3.324 8.039 10.578 1 98.5 126 TYR B C 1
ATOM 2434 O O . TYR B 1 126 ? 2.908 7.086 9.914 1 98.5 126 TYR B O 1
ATOM 2442 N N . THR B 1 127 ? 4.48 8.094 11.086 1 98.06 127 THR B N 1
ATOM 2443 C CA . THR B 1 127 ? 5.449 7.035 10.844 1 98.06 127 THR B CA 1
ATOM 2444 C C . THR B 1 127 ? 5.016 5.734 11.508 1 98.06 127 THR B C 1
ATOM 2446 O O . THR B 1 127 ? 5.191 4.652 10.953 1 98.06 127 THR B O 1
ATOM 2449 N N . ASP B 1 128 ? 4.484 5.84 12.68 1 97.94 128 ASP B N 1
ATOM 2450 C CA . ASP B 1 128 ? 3.98 4.66 13.383 1 97.94 128 ASP B CA 1
ATOM 2451 C C . ASP B 1 128 ? 2.814 4.027 12.625 1 97.94 128 ASP B C 1
ATOM 2453 O O . ASP B 1 128 ? 2.732 2.805 12.508 1 97.94 128 ASP B O 1
ATOM 2457 N N . LEU B 1 129 ? 1.897 4.848 12.203 1 98.5 129 LEU B N 1
ATOM 2458 C CA . LEU B 1 129 ? 0.733 4.355 11.469 1 98.5 129 LEU B CA 1
ATOM 2459 C C . LEU B 1 129 ? 1.15 3.697 10.156 1 98.5 129 LEU B C 1
ATOM 2461 O O . LEU B 1 129 ? 0.546 2.711 9.734 1 98.5 129 LEU B O 1
ATOM 2465 N N . LYS B 1 130 ? 2.17 4.227 9.516 1 98.19 130 LYS B N 1
ATOM 2466 C CA . LYS B 1 130 ? 2.736 3.59 8.328 1 98.19 130 LYS B CA 1
ATOM 2467 C C . LYS B 1 130 ? 3.229 2.18 8.641 1 98.19 130 LYS B C 1
ATOM 2469 O O . LYS B 1 130 ? 3.002 1.251 7.863 1 98.19 130 LYS B O 1
ATOM 2474 N N . SER B 1 131 ? 3.877 2.096 9.734 1 97.31 131 SER B N 1
ATOM 2475 C CA . SER B 1 131 ? 4.355 0.786 10.156 1 97.31 131 SER B CA 1
ATOM 2476 C C . SER B 1 131 ? 3.199 -0.171 10.414 1 97.31 131 SER B C 1
ATOM 2478 O O . SER B 1 131 ? 3.264 -1.346 10.047 1 97.31 131 SER B O 1
ATOM 2480 N N . GLU B 1 132 ? 2.188 0.303 11.094 1 97.5 132 GLU B N 1
ATOM 2481 C CA . GLU B 1 132 ? 1.009 -0.52 11.352 1 97.5 132 GLU B CA 1
ATOM 2482 C C . GLU B 1 132 ? 0.336 -0.94 10.047 1 97.5 132 GLU B C 1
ATOM 2484 O O . GLU B 1 132 ? -0.121 -2.078 9.914 1 97.5 132 GLU B O 1
ATOM 2489 N N . ARG B 1 133 ? 0.249 -0.015 9.102 1 98 133 ARG B N 1
ATOM 2490 C CA . ARG B 1 133 ? -0.316 -0.327 7.793 1 98 133 ARG B CA 1
ATOM 2491 C C . ARG B 1 133 ? 0.481 -1.427 7.098 1 98 133 ARG B C 1
ATOM 2493 O O . ARG B 1 133 ? -0.096 -2.316 6.469 1 98 133 ARG B O 1
ATOM 2500 N N . GLN B 1 134 ? 1.827 -1.402 7.188 1 97.06 134 GLN B N 1
ATOM 2501 C CA . GLN B 1 134 ? 2.67 -2.441 6.605 1 97.06 134 GLN B CA 1
ATOM 2502 C C . GLN B 1 134 ? 2.367 -3.805 7.219 1 97.06 134 GLN B C 1
ATOM 2504 O O . GLN B 1 134 ? 2.227 -4.797 6.5 1 97.06 134 GLN B O 1
ATOM 2509 N N . LYS B 1 135 ? 2.258 -3.807 8.469 1 97.19 135 LYS B N 1
ATOM 2510 C CA . LYS B 1 135 ? 1.911 -5.055 9.141 1 97.19 135 LYS B CA 1
ATOM 2511 C C . LYS B 1 135 ? 0.537 -5.555 8.703 1 97.19 135 LYS B C 1
ATOM 2513 O O . LYS B 1 135 ? 0.37 -6.73 8.375 1 97.19 135 LYS B O 1
ATOM 2518 N N . ALA B 1 136 ? -0.409 -4.652 8.711 1 97.88 136 ALA B N 1
ATOM 2519 C CA . ALA B 1 136 ? -1.788 -4.992 8.375 1 97.88 136 ALA B CA 1
ATOM 2520 C C . ALA B 1 136 ? -1.888 -5.531 6.945 1 97.88 136 ALA B C 1
ATOM 2522 O O . ALA B 1 136 ? -2.668 -6.445 6.676 1 97.88 136 ALA B O 1
ATOM 2523 N N . SER B 1 137 ? -1.116 -5.004 6.035 1 97.5 137 SER B N 1
ATOM 2524 C CA . SER B 1 137 ? -1.207 -5.34 4.617 1 97.5 137 SER B CA 1
ATOM 2525 C C . SER B 1 137 ? -0.489 -6.652 4.312 1 97.5 137 SER B C 1
ATOM 2527 O O . SER B 1 137 ? -0.934 -7.426 3.465 1 97.5 137 SER B O 1
ATOM 2529 N N . TYR B 1 138 ? 0.632 -6.898 5.156 1 96.69 138 TYR B N 1
ATOM 2530 C CA . TYR B 1 138 ? 1.522 -7.926 4.629 1 96.69 138 TYR B CA 1
ATOM 2531 C C . TYR B 1 138 ? 1.687 -9.07 5.621 1 96.69 138 TYR B C 1
ATOM 2533 O O . TYR B 1 138 ? 2.086 -1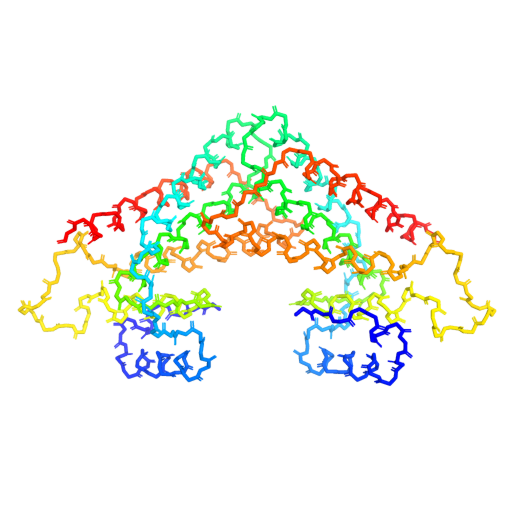0.172 5.246 1 96.69 138 TYR B O 1
ATOM 2541 N N . SER B 1 139 ? 1.414 -8.734 6.801 1 95.88 139 SER B N 1
ATOM 2542 C CA . SER B 1 139 ? 1.614 -9.773 7.801 1 95.88 139 SER B CA 1
ATOM 2543 C C . SER B 1 139 ? 0.498 -10.812 7.746 1 95.88 139 SER B C 1
ATOM 2545 O O . SER B 1 139 ? -0.668 -10.469 7.547 1 95.88 139 SER B O 1
ATOM 2547 N N . THR B 1 140 ? 0.854 -12.07 7.992 1 95.62 140 THR B N 1
ATOM 2548 C CA . THR B 1 140 ? -0.144 -13.133 8.023 1 95.62 140 THR B CA 1
ATOM 2549 C C . THR B 1 140 ? -0.562 -13.438 9.461 1 95.62 140 THR B C 1
ATOM 2551 O O . THR B 1 140 ? -1.534 -14.164 9.688 1 95.62 140 THR B O 1
ATOM 2554 N N . ASP B 1 141 ? 0.085 -12.898 10.398 1 89.19 141 ASP B N 1
ATOM 2555 C CA . ASP B 1 141 ? -0.167 -13.266 11.789 1 89.19 141 ASP B CA 1
ATOM 2556 C C . ASP B 1 141 ? -0.535 -12.039 12.617 1 89.19 141 ASP B C 1
ATOM 2558 O O . ASP B 1 141 ? -0.82 -12.156 13.812 1 89.19 141 ASP B O 1
ATOM 2562 N N . ALA B 1 142 ? -0.543 -10.93 11.984 1 82.56 142 ALA B N 1
ATOM 2563 C CA . ALA B 1 142 ? -0.842 -9.719 12.75 1 82.56 142 ALA B CA 1
ATOM 2564 C C . ALA B 1 142 ? -2.303 -9.703 13.188 1 82.56 142 ALA B C 1
ATOM 2566 O O . ALA B 1 142 ? -3.197 -10.039 12.406 1 82.56 142 ALA B O 1
ATOM 2567 N N . MET B 1 143 ? -2.424 -9.406 14.516 1 83.38 143 MET B N 1
ATOM 2568 C CA . MET B 1 143 ? -3.758 -9.258 15.086 1 83.38 143 MET B CA 1
ATOM 2569 C C . MET B 1 143 ? -4.012 -7.809 15.5 1 83.38 143 MET B C 1
ATOM 2571 O O . MET B 1 143 ? -3.127 -7.156 16.062 1 83.38 143 MET B O 1
ATOM 2575 N N . PHE B 1 144 ? -5.16 -7.332 15.039 1 89.44 144 PHE B N 1
ATOM 2576 C CA . PHE B 1 144 ? -5.578 -5.98 15.383 1 89.44 144 PHE B CA 1
ATOM 2577 C C . PHE B 1 144 ? -6.918 -5.996 16.109 1 89.44 144 PHE B C 1
ATOM 2579 O O . PHE B 1 144 ? -7.879 -6.605 15.633 1 89.44 144 PHE B O 1
ATOM 2586 N N . ASN B 1 145 ? -6.891 -5.453 17.234 1 89.31 145 ASN B N 1
ATOM 2587 C CA . ASN B 1 145 ? -8.164 -5.418 17.953 1 89.31 145 ASN B CA 1
ATOM 2588 C C . ASN B 1 145 ? -8.883 -4.086 17.75 1 89.31 145 ASN B C 1
ATOM 2590 O O . ASN B 1 145 ? -8.273 -3.105 17.328 1 89.31 145 ASN B O 1
ATOM 2594 N N . GLU B 1 146 ? -10.125 -4.129 18.078 1 91.31 146 GLU B N 1
ATOM 2595 C CA . GLU B 1 146 ? -10.992 -2.979 17.859 1 91.31 146 GLU B CA 1
ATOM 2596 C C . GLU B 1 146 ? -10.531 -1.77 18.656 1 91.31 146 GLU B C 1
ATOM 2598 O O . GLU B 1 146 ? -10.578 -0.637 18.172 1 91.31 146 GLU B O 1
ATOM 2603 N N . SER B 1 147 ? -10.062 -1.993 19.828 1 94.12 147 SER B N 1
ATOM 2604 C CA . SER B 1 147 ? -9.625 -0.9 20.688 1 94.12 147 SER B CA 1
ATOM 2605 C C . SER B 1 147 ? -8.453 -0.148 20.078 1 94.12 147 SER B C 1
ATOM 2607 O O . SER B 1 147 ? -8.414 1.084 20.109 1 94.12 147 SER B O 1
ATOM 2609 N N . LYS B 1 148 ? -7.496 -0.897 19.531 1 94.75 148 LYS B N 1
ATOM 2610 C CA . LYS B 1 148 ? -6.352 -0.278 18.859 1 94.75 148 LYS B CA 1
ATOM 2611 C C . LYS B 1 148 ? -6.793 0.538 17.656 1 94.75 148 LYS B C 1
ATOM 2613 O O . LYS B 1 148 ? -6.316 1.654 17.438 1 94.75 148 LYS B O 1
ATOM 2618 N N . VAL B 1 149 ? -7.715 -0.011 16.922 1 97.06 149 VAL B N 1
ATOM 2619 C CA . VAL B 1 149 ? -8.203 0.665 15.719 1 97.06 149 VAL B CA 1
ATOM 2620 C C . VAL B 1 149 ? -8.898 1.971 16.109 1 97.06 149 VAL B C 1
ATOM 2622 O O . VAL B 1 149 ? -8.695 3.002 15.461 1 97.06 149 VAL B O 1
ATOM 2625 N N . LEU B 1 150 ? -9.656 1.943 17.172 1 97.31 150 LEU B N 1
ATOM 2626 C CA . LEU B 1 150 ? -10.383 3.131 17.609 1 97.31 150 LEU B CA 1
ATOM 2627 C C . LEU B 1 150 ? -9.414 4.211 18.078 1 97.31 150 LEU B C 1
ATOM 2629 O O . LEU B 1 150 ? -9.641 5.398 17.844 1 97.31 150 LEU B O 1
ATOM 2633 N N . GLU B 1 151 ? -8.391 3.807 18.734 1 97.88 151 GLU B N 1
ATOM 2634 C CA . GLU B 1 151 ? -7.359 4.75 19.156 1 97.88 151 GLU B CA 1
ATOM 2635 C C . GLU B 1 151 ? -6.68 5.402 17.953 1 97.88 151 GLU B C 1
ATOM 2637 O O . GLU B 1 151 ? -6.52 6.625 17.922 1 97.88 151 GLU B O 1
ATOM 2642 N N . LEU B 1 152 ? -6.316 4.586 17.016 1 98.56 152 LEU B N 1
ATOM 2643 C CA . LEU B 1 152 ? -5.668 5.094 15.812 1 98.56 152 LEU B CA 1
ATOM 2644 C C . LEU B 1 152 ? -6.625 5.973 15.016 1 98.56 152 LEU B C 1
ATOM 2646 O O . LEU B 1 152 ? -6.203 6.953 14.398 1 98.56 152 LEU B O 1
ATOM 2650 N N . GLN B 1 153 ? -7.922 5.574 15.062 1 98.62 153 GLN B N 1
ATOM 2651 C CA . GLN B 1 153 ? -8.922 6.363 14.352 1 98.62 153 GLN B CA 1
ATOM 2652 C C . GLN B 1 153 ? -9.016 7.773 14.93 1 98.62 153 GLN B C 1
ATOM 2654 O O . GLN B 1 153 ? -9.039 8.758 14.18 1 98.62 153 GLN B O 1
ATOM 2659 N N . LYS B 1 154 ? -9.07 7.863 16.188 1 98.69 154 LYS B N 1
ATOM 2660 C CA . LYS B 1 154 ? -9.148 9.164 16.844 1 98.69 154 L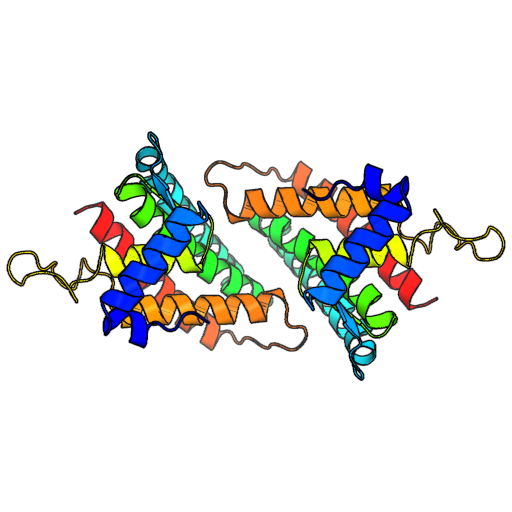YS B CA 1
ATOM 2661 C C . LYS B 1 154 ? -7.953 10.039 16.469 1 98.69 154 LYS B C 1
ATOM 2663 O O . LYS B 1 154 ? -8.125 11.203 16.094 1 98.69 154 LYS B O 1
ATOM 2668 N N . LYS B 1 155 ? -6.789 9.484 16.547 1 98.75 155 LYS B N 1
ATOM 2669 C CA . LYS B 1 155 ? -5.574 10.227 16.234 1 98.75 155 LYS B CA 1
ATOM 2670 C C . LYS B 1 155 ? -5.527 10.609 14.758 1 98.75 155 LYS B C 1
ATOM 2672 O O . LYS B 1 155 ? -5.016 11.672 14.406 1 98.75 155 LYS B O 1
ATOM 2677 N N . SER B 1 156 ? -6.027 9.719 13.922 1 98.94 156 SER B N 1
ATOM 2678 C CA . SER B 1 156 ? -6.066 9.992 12.492 1 98.94 156 SER B CA 1
ATOM 2679 C C . SER B 1 156 ? -7.02 11.141 12.18 1 98.94 156 SER B C 1
ATOM 2681 O O . SER B 1 156 ? -6.703 12.016 11.367 1 98.94 156 SER B O 1
ATOM 2683 N N . ILE B 1 157 ? -8.18 11.102 12.836 1 98.88 157 ILE B N 1
ATOM 2684 C CA . ILE B 1 157 ? -9.148 12.18 12.664 1 98.88 157 ILE B CA 1
ATOM 2685 C C . ILE B 1 157 ? -8.539 13.5 13.125 1 98.88 157 ILE B C 1
ATOM 2687 O O . ILE B 1 157 ? -8.656 14.523 12.445 1 98.88 157 ILE B O 1
ATOM 2691 N N . ASP B 1 158 ? -7.848 13.5 14.227 1 98.38 158 ASP B N 1
ATOM 2692 C CA . ASP B 1 158 ? -7.184 14.695 14.734 1 98.38 158 ASP B CA 1
ATOM 2693 C C . ASP B 1 158 ? -6.164 15.227 13.727 1 98.38 158 ASP B C 1
ATOM 2695 O O . ASP B 1 158 ? -6.066 16.438 13.523 1 98.38 158 ASP B O 1
ATOM 2699 N N . PHE B 1 159 ? -5.379 14.375 13.133 1 98.62 159 PHE B N 1
ATOM 2700 C CA . PHE B 1 159 ? -4.371 14.773 12.156 1 98.62 159 PHE B CA 1
ATOM 2701 C C . PHE B 1 159 ? -5.02 15.406 10.938 1 98.62 159 PHE B C 1
ATOM 2703 O O . PHE B 1 159 ? -4.586 16.469 10.477 1 98.62 159 PHE B O 1
ATOM 2710 N N . VAL B 1 160 ? -6.066 14.766 10.438 1 98.75 160 VAL B N 1
ATOM 2711 C CA . VAL B 1 160 ? -6.75 15.266 9.242 1 98.75 160 VAL B CA 1
ATOM 2712 C C . VAL B 1 160 ? -7.379 16.625 9.539 1 98.75 160 VAL B C 1
ATOM 2714 O O . VAL B 1 160 ? -7.316 17.547 8.711 1 98.75 160 VAL B O 1
ATOM 2717 N N . ASN B 1 161 ? -7.969 16.781 10.695 1 98.19 161 ASN B N 1
ATOM 2718 C CA . ASN B 1 161 ? -8.539 18.062 11.094 1 98.19 161 ASN B CA 1
ATOM 2719 C C . ASN B 1 161 ? -7.473 19.141 11.188 1 98.19 161 ASN B C 1
ATOM 2721 O O . ASN B 1 161 ? -7.691 20.281 10.758 1 98.19 161 ASN B O 1
ATOM 2725 N N . LYS B 1 162 ? -6.34 18.812 11.766 1 97.12 162 LYS B N 1
ATOM 2726 C CA . LYS B 1 162 ? -5.238 19.766 11.852 1 97.12 162 LYS B CA 1
ATOM 2727 C C . LYS B 1 162 ? -4.797 20.234 10.469 1 97.12 162 LYS B C 1
ATOM 2729 O O . LYS B 1 162 ? -4.555 21.422 10.242 1 97.12 162 LYS B O 1
ATOM 2734 N N . VAL B 1 163 ? -4.699 19.281 9.555 1 98.06 163 VAL B N 1
ATOM 2735 C CA . VAL B 1 163 ? -4.305 19.609 8.188 1 98.06 163 VAL B CA 1
ATOM 2736 C C . VAL B 1 163 ? -5.332 20.547 7.559 1 98.06 163 VAL B C 1
ATOM 2738 O O . VAL B 1 163 ? -4.969 21.516 6.891 1 98.06 163 VAL B O 1
ATOM 2741 N N . GLU B 1 164 ? -6.586 20.234 7.777 1 97.69 164 GLU B N 1
ATOM 2742 C CA . GLU B 1 164 ? -7.641 21.109 7.258 1 97.69 164 GLU B CA 1
ATOM 2743 C C . GLU B 1 164 ? -7.504 22.531 7.793 1 97.69 164 GLU B C 1
ATOM 2745 O O . GLU B 1 164 ? -7.676 23.5 7.051 1 97.69 164 GLU B O 1
ATOM 2750 N N . ASP B 1 165 ? -7.188 22.656 9.047 1 96.38 165 ASP B N 1
ATOM 2751 C CA . ASP B 1 165 ? -6.984 23.969 9.656 1 96.38 165 ASP B CA 1
ATOM 2752 C C . ASP B 1 165 ? -5.809 24.703 9.016 1 96.38 165 ASP B C 1
ATOM 2754 O O . ASP B 1 165 ? -5.879 25.906 8.766 1 96.38 165 ASP B O 1
ATOM 2758 N N . ILE B 1 166 ? -4.766 23.953 8.773 1 95.5 166 ILE B N 1
ATOM 2759 C CA . ILE B 1 166 ? -3.578 24.547 8.164 1 95.5 166 ILE B CA 1
ATOM 2760 C C . ILE B 1 166 ? -3.904 25.031 6.754 1 95.5 166 ILE B C 1
ATOM 2762 O O . ILE B 1 166 ? -3.459 26.094 6.34 1 95.5 166 ILE B O 1
ATOM 2766 N N . ILE B 1 167 ? -4.676 24.266 6.047 1 96.06 167 ILE B N 1
ATOM 2767 C CA . ILE B 1 167 ? -5.035 24.578 4.668 1 96.06 167 ILE B CA 1
ATOM 2768 C C . ILE B 1 167 ? -5.914 25.812 4.633 1 96.06 167 ILE B C 1
ATOM 2770 O O . ILE B 1 167 ? -5.77 26.672 3.746 1 96.06 167 ILE B O 1
ATOM 2774 N N . GLU B 1 168 ? -6.812 25.938 5.59 1 92.69 168 GLU B N 1
ATOM 2775 C CA . GLU B 1 168 ? -7.777 27.031 5.613 1 92.69 168 GLU B CA 1
ATOM 2776 C C . GLU B 1 168 ? -7.156 28.312 6.172 1 92.69 168 GLU B C 1
ATOM 2778 O O . GLU B 1 168 ? -7.746 29.391 6.078 1 92.69 168 GLU B O 1
ATOM 2783 N N . ASP B 1 169 ? -6.016 28.141 6.809 1 84.44 169 ASP B N 1
ATOM 2784 C CA . ASP B 1 169 ? -5.297 29.312 7.305 1 84.44 169 ASP B CA 1
ATOM 2785 C C . ASP B 1 169 ? -4.531 30 6.18 1 84.44 169 ASP B C 1
ATOM 2787 O O . ASP B 1 169 ? -4.496 31.234 6.105 1 84.44 169 ASP B O 1
#

Secondary structure (DSSP, 8-state):
---HHHHHH-HHHHHHHHHHHHHTTSEEE-TTGGGGHHHHHHHHHHHHHHHHHHHHHT--HHHHHHHHHHHHHHHHHHHHHHTTEEE--HHHHHHHHHHHH-STTS-GGGPPPGGGS--HHHHHHHHHHHHHHHHHHH-SS----HHHHHHHHHHHHHHHHHHHHHHH-/---HHHHHH-HHHHHHHHHHHHHTTSEEE-TTGGGGHHHHHHHHHHHHHHHHHHHHH-S-HHHHHHHHHHHHHHHHHHHHHHTTEEE--HHHHHHHHHHHH-STTS-GGGPPPGGGS--HHHHHHHHHHHHHHHHHHH-SS----HHHHHHHHHHHHHHHHHHHHHHH-

Organism: Methanococcus maripaludis (strain DSM 14266 / JCM 13030 / NBRC 101832 / S2 / LL) (NCBI:txid267377)

Solvent-accessible surface area (backbone atoms only — not comparable to full-atom values): 17765 Å² total; per-residue (Å²): 129,85,64,54,71,55,49,68,72,30,65,67,58,37,52,49,53,46,49,48,27,41,72,71,59,26,37,40,80,34,98,67,22,49,75,40,21,62,40,22,41,50,44,15,52,50,26,48,53,49,27,55,55,40,57,73,69,71,57,63,48,38,57,34,42,40,28,42,34,50,15,42,48,25,27,52,49,15,57,42,6,64,73,28,23,46,64,76,38,77,66,44,43,52,49,51,43,55,71,73,34,30,51,80,85,46,55,76,93,69,47,60,58,70,76,56,34,55,45,71,68,54,52,46,49,53,52,50,38,49,52,50,23,50,39,44,75,66,46,66,75,70,80,62,53,70,69,60,47,52,53,53,46,54,55,36,51,51,50,40,52,39,44,51,52,42,72,74,102,128,84,61,54,70,56,49,68,72,29,66,66,59,37,52,49,55,47,49,49,28,42,72,71,60,25,37,39,80,33,96,65,21,48,74,39,20,61,41,23,39,50,44,13,52,51,27,47,51,48,27,56,55,46,59,74,68,68,79,53,51,41,57,33,42,40,28,42,34,50,15,42,50,28,25,52,49,15,58,42,6,66,74,29,22,47,64,76,36,78,66,45,43,52,49,49,42,55,71,73,34,32,52,80,85,46,56,76,90,69,47,58,58,70,78,56,33,56,45,72,67,53,52,45,49,53,54,50,38,50,52,50,23,50,40,45,73,67,46,68,76,71,82,62,51,69,68,60,50,52,54,53,46,53,54,35,51,52,50,40,52,38,42,50,51,42,72,74,101

InterPro domains:
  IPR007842 HEPN domain [PF05168] (39-164)
  IPR052226 UPF0332 putative toxin [PTHR36565] (33-168)

Sequence (338 aa):
MLNVEEYFKNKEKLEGAYDFHTYKKNLEKERHAKSLVYAHLDKAKHNLAFVNQNIKSGNFQDWSIVGLYYAVYHAALALVAKKGFISRSHNATMIFLIKNYTNEFRDEELQLIDDLAITKKDATFYTDLKSERQKASYSTDAMFNESKVLELQKKSIDFVNKVEDIIEDMLNVEEYFKNKEKLEGAYDFHTYKKNLEKERHAKSLVYAHLDKAKHNLAFVNQNIKSGNFQDWSIVGLYYAVYHAALALVAKKGFISRSHNATMIFLIKNYTNEFRDEELQLIDDLAITKKDATFYTDLKSERQKASYSTDAMFNESKVLELQKKSIDFVNKVEDIIED

pLDDT: mean 94.42, std 7.7, range [59.19, 98.94]